Protein 1R6L (pdb70)

Sequence (230 aa):
NRPSGRAADQLRPIRITRHYTKHAEGSVLVEFGDTKVICTVSAESGVPRFLKQGWLTAEYGLPRSTGERNQREASRGKQGGRTLEIQRLIGRSLRAALDLSKLGENTLYIDCDVIQADGGTRTASITGATVALIDALAVLKKRGALKGNPLKQVAAVSVGIYQGVPVLDLDYLEDSAAETDLNVVTDAGGFIEVQGTAEGAPFRPAELNALELAQQGQELFELQRAALAE

Structure (mmCIF, N/CA/C/O backbone):
data_1R6L
#
_entry.id   1R6L
#
_cell.length_a   111.139
_cell.length_b   111.139
_cell.length_c   115.841
_cell.angle_alpha   90.00
_cell.angle_beta   90.00
_cell.angle_gamma   120.00
#
_symmetry.space_group_name_H-M   'H 3 2'
#
loop_
_entity.id
_entity.type
_entity.pdbx_description
1 polymer 'Ribonuclease PH'
2 non-polymer 'SULFATE ION'
3 non-polymer '2-[N-CYCLOHEXYLAMINO]ETHANE SULFONIC ACID'
4 water water
#
loop_
_atom_site.group_PDB
_atom_site.id
_atom_site.type_symbol
_atom_site.label_atom_id
_atom_site.label_alt_id
_atom_site.label_comp_id
_atom_site.label_asym_id
_atom_site.label_entity_id
_atom_site.label_seq_id
_atom_site.pdbx_PDB_ins_code
_atom_site.Cartn_x
_atom_site.Cartn_y
_atom_site.Cartn_z
_atom_site.occupancy
_atom_site.B_iso_or_equiv
_atom_site.auth_seq_id
_atom_site.auth_comp_id
_atom_site.auth_asym_id
_atom_site.auth_atom_id
_atom_site.pdbx_PDB_model_num
ATOM 9 N N . ASN A 1 2 ? 89.595 6.481 -38.599 1.00 39.42 2 ASN A N 1
ATOM 10 C CA . ASN A 1 2 ? 90.415 7.623 -38.229 1.00 38.12 2 ASN A CA 1
ATOM 11 C C . ASN A 1 2 ? 89.560 8.726 -37.609 1.00 35.02 2 ASN A C 1
ATOM 12 O O . ASN A 1 2 ? 88.762 9.370 -38.285 1.00 34.00 2 ASN A O 1
ATOM 17 N N . ARG A 1 3 ? 89.724 8.929 -36.308 1.00 32.45 3 ARG A N 1
ATOM 18 C CA . ARG A 1 3 ? 88.968 9.956 -35.602 1.00 29.54 3 ARG A CA 1
ATOM 19 C C . ARG A 1 3 ? 89.363 11.328 -36.141 1.00 29.62 3 ARG A C 1
ATOM 20 O O . ARG A 1 3 ? 90.525 11.559 -36.463 1.00 29.37 3 ARG A O 1
ATOM 28 N N . PRO A 1 4 ? 88.397 12.256 -36.246 1.00 29.72 4 PRO A N 1
ATOM 29 C CA . PRO A 1 4 ? 88.654 13.608 -36.752 1.00 30.41 4 PRO A CA 1
ATOM 30 C C . PRO A 1 4 ? 89.884 14.263 -36.123 1.00 30.69 4 PRO A C 1
ATOM 31 O O . PRO A 1 4 ? 90.689 14.888 -36.813 1.00 31.80 4 PRO A O 1
ATOM 35 N N . SER A 1 5 ? 90.030 14.103 -34.813 1.00 28.87 5 SER A N 1
ATOM 36 C CA . SER A 1 5 ? 91.143 14.697 -34.085 1.00 29.00 5 SER A CA 1
ATOM 37 C C . SER A 1 5 ? 92.454 13.926 -34.202 1.00 29.45 5 SER A C 1
ATOM 38 O O . SER A 1 5 ? 93.467 14.354 -33.651 1.00 28.20 5 SER A O 1
ATOM 41 N N . GLY A 1 6 ? 92.432 12.790 -34.900 1.00 29.50 6 GLY A N 1
ATOM 42 C CA . GLY A 1 6 ? 93.640 11.990 -35.057 1.00 28.92 6 GLY A CA 1
ATOM 43 C C . GLY A 1 6 ? 93.951 11.173 -33.818 1.00 29.23 6 GLY A C 1
ATOM 44 O O . GLY A 1 6 ? 94.962 10.471 -33.734 1.00 28.43 6 GLY A O 1
ATOM 45 N N . ARG A 1 7 ? 93.055 11.270 -32.846 1.00 28.03 7 ARG A N 1
ATOM 46 C CA . ARG A 1 7 ? 93.174 10.575 -31.576 1.00 27.80 7 ARG A CA 1
ATOM 47 C C . ARG A 1 7 ? 92.907 9.074 -31.770 1.00 26.81 7 ARG A C 1
ATOM 48 O O . ARG A 1 7 ? 92.179 8.682 -32.683 1.00 26.55 7 ARG A O 1
ATOM 56 N N . ALA A 1 8 ? 93.514 8.241 -30.931 1.00 25.43 8 ALA A N 1
ATOM 57 C CA . ALA A 1 8 ? 93.300 6.796 -30.995 1.00 26.19 8 ALA A CA 1
ATOM 58 C C . ALA A 1 8 ? 91.924 6.527 -30.384 1.00 25.32 8 ALA A C 1
ATOM 59 O O . ALA A 1 8 ? 91.382 7.386 -29.701 1.00 22.26 8 ALA A O 1
ATOM 61 N N . ALA A 1 9 ? 91.368 5.338 -30.614 1.00 24.34 9 ALA A N 1
ATOM 62 C CA . ALA A 1 9 ? 90.048 4.997 -30.079 1.00 24.50 9 ALA A CA 1
ATOM 63 C C . ALA A 1 9 ? 89.989 4.983 -28.551 1.00 24.71 9 ALA A C 1
ATOM 64 O O . ALA A 1 9 ? 88.936 5.251 -27.965 1.00 24.41 9 ALA A O 1
ATOM 66 N N . ASP A 1 10 ? 91.109 4.672 -27.902 1.00 23.84 10 ASP A N 1
ATOM 67 C CA . ASP A 1 10 ? 91.143 4.623 -26.442 1.00 24.53 10 ASP A CA 1
ATOM 68 C C . ASP A 1 10 ? 91.883 5.811 -25.832 1.00 24.21 10 ASP A C 1
ATOM 69 O O . ASP A 1 10 ? 92.353 5.740 -24.700 1.00 24.43 10 ASP A O 1
ATOM 74 N N . GLN A 1 11 ? 91.978 6.905 -26.574 1.00 24.28 11 GLN A N 1
ATOM 75 C CA . GLN A 1 11 ? 92.690 8.075 -26.080 1.00 25.28 11 GLN A CA 1
ATOM 76 C C . GLN A 1 11 ? 91.790 9.253 -25.718 1.00 24.46 11 GLN A C 1
ATOM 77 O O . GLN A 1 11 ? 90.989 9.709 -26.534 1.00 25.92 11 GLN A O 1
ATOM 83 N N . LEU A 1 12 ? 91.933 9.733 -24.486 1.00 24.49 12 LEU A N 1
ATOM 84 C CA . LEU A 1 12 ? 91.169 10.877 -24.001 1.00 22.77 12 LEU A CA 1
ATOM 85 C C . LEU A 1 12 ? 91.742 12.118 -24.655 1.00 23.66 12 LEU A C 1
ATOM 86 O O . LEU A 1 12 ? 92.850 12.092 -25.183 1.00 22.38 12 LEU A O 1
ATOM 91 N N . ARG A 1 13 ? 90.983 13.207 -24.624 1.00 22.66 13 ARG A N 1
ATOM 92 C CA . ARG A 1 13 ? 91.464 14.468 -25.169 1.00 21.58 13 ARG A CA 1
ATOM 93 C C . ARG A 1 13 ? 92.382 15.048 -24.102 1.00 20.58 13 ARG A C 1
ATOM 94 O O . ARG A 1 13 ? 92.431 14.538 -22.985 1.00 20.71 13 ARG A O 1
ATOM 102 N N . PRO A 1 14 ? 93.152 16.094 -24.440 1.00 21.65 14 PRO A N 1
ATOM 103 C CA . PRO A 1 14 ? 94.025 16.669 -23.411 1.00 21.79 14 PRO A CA 1
ATOM 104 C C . PRO A 1 14 ? 93.070 17.250 -22.372 1.00 23.16 14 PRO A C 1
ATOM 105 O O . PRO A 1 14 ? 92.093 17.916 -22.731 1.00 20.56 14 PRO A O 1
ATOM 109 N N . ILE A 1 15 ? 93.337 16.994 -21.098 1.00 21.97 15 ILE A N 1
ATOM 110 C CA . ILE A 1 15 ? 92.458 17.483 -20.048 1.00 23.39 15 ILE A CA 1
ATOM 111 C C . ILE A 1 15 ? 93.190 18.326 -19.024 1.00 22.89 15 ILE A C 1
ATOM 112 O O . ILE A 1 15 ? 94.357 18.081 -18.719 1.00 23.19 15 ILE A O 1
ATOM 117 N N . ARG A 1 16 ? 92.495 19.329 -18.503 1.00 22.74 16 ARG A N 1
ATOM 118 C CA . ARG A 1 16 ? 93.071 20.207 -17.497 1.00 23.19 16 ARG A CA 1
ATOM 119 C C . ARG A 1 16 ? 91.980 20.759 -16.591 1.00 23.08 16 ARG A C 1
ATOM 120 O O . ARG A 1 16 ? 90.890 21.119 -17.048 1.00 22.47 16 ARG A O 1
ATOM 128 N N . ILE A 1 17 ? 92.286 20.816 -15.303 1.00 21.51 17 ILE A N 1
ATOM 129 C CA . ILE A 1 17 ? 91.360 21.321 -14.306 1.00 21.53 17 ILE A CA 1
ATOM 130 C C . ILE A 1 17 ? 92.070 22.434 -13.551 1.00 21.34 17 ILE A C 1
ATOM 131 O O . ILE A 1 17 ? 93.150 22.222 -12.996 1.00 20.09 17 ILE A O 1
ATOM 136 N N . THR A 1 18 ? 91.472 23.622 -13.547 1.00 19.57 18 THR A N 1
ATOM 137 C CA . THR A 1 18 ? 92.058 24.765 -12.860 1.00 20.16 18 THR A CA 1
ATOM 138 C C . THR A 1 18 ? 91.142 25.201 -11.732 1.00 19.68 18 THR A C 1
ATOM 139 O O . THR A 1 18 ? 89.998 25.579 -11.968 1.00 16.71 18 THR A O 1
ATOM 143 N N . ARG A 1 19 ? 91.650 25.151 -10.506 1.00 18.48 19 ARG A N 1
ATOM 144 C CA . ARG A 1 19 ? 90.865 25.532 -9.340 1.00 19.39 19 ARG A CA 1
ATOM 145 C C . ARG A 1 19 ? 90.910 27.029 -9.066 1.00 19.37 19 ARG A C 1
ATOM 146 O O . ARG A 1 19 ? 91.725 27.754 -9.642 1.00 20.51 19 ARG A O 1
ATOM 154 N N . HIS A 1 20 ? 90.024 27.488 -8.187 1.00 20.34 20 HIS A N 1
ATOM 155 C CA . HIS A 1 20 ? 89.951 28.907 -7.838 1.00 21.27 20 HIS A CA 1
ATOM 156 C C . HIS A 1 20 ? 89.934 29.749 -9.110 1.00 19.85 20 HIS A C 1
ATOM 157 O O . HIS A 1 20 ? 90.598 30.784 -9.187 1.00 19.87 20 HIS A O 1
ATOM 164 N N . TYR A 1 21 ? 89.161 29.310 -10.100 1.00 18.27 21 TYR A N 1
ATOM 165 C CA . TYR A 1 21 ? 89.091 30.006 -11.381 1.00 18.23 21 TYR A CA 1
ATOM 166 C C . TYR A 1 21 ? 88.464 31.403 -11.325 1.00 18.48 21 TYR A C 1
ATOM 167 O O . TYR A 1 21 ? 89.028 32.348 -11.873 1.00 17.04 21 TYR A O 1
ATOM 176 N N . THR A 1 22 ? 87.286 31.521 -10.716 1.00 19.44 22 THR A N 1
ATOM 177 C CA . THR A 1 22 ? 86.637 32.824 -10.544 1.00 19.31 22 THR A CA 1
ATOM 178 C C . THR A 1 22 ? 86.558 33.046 -9.035 1.00 21.25 22 THR A C 1
ATOM 179 O O . THR A 1 22 ? 86.308 32.113 -8.274 1.00 20.37 22 THR A O 1
ATOM 183 N N . LYS A 1 23 ? 86.762 34.293 -8.622 1.00 22.66 23 LYS A N 1
ATOM 184 C CA . LYS A 1 23 ? 86.856 34.689 -7.213 1.00 23.21 23 LYS A CA 1
ATOM 185 C C . LYS A 1 23 ? 85.710 34.694 -6.194 1.00 23.04 23 LYS A C 1
ATOM 186 O O . LYS A 1 23 ? 85.982 34.798 -4.998 1.00 23.64 23 LYS A O 1
ATOM 192 N N . HIS A 1 24 ? 84.456 34.595 -6.616 1.00 22.36 24 HIS A N 1
ATOM 193 C CA . HIS A 1 24 ? 83.359 34.659 -5.648 1.00 23.09 24 HIS A CA 1
ATOM 194 C C . HIS A 1 24 ? 82.857 33.344 -5.050 1.00 23.13 24 HIS A C 1
ATOM 195 O O . HIS A 1 24 ? 82.493 33.291 -3.872 1.00 23.77 24 HIS A O 1
ATOM 202 N N . ALA A 1 25 ? 82.842 32.288 -5.853 1.00 21.48 25 ALA A N 1
ATOM 203 C CA . ALA A 1 25 ? 82.352 30.988 -5.406 1.00 21.52 25 ALA A CA 1
ATOM 204 C C . ALA A 1 25 ? 83.184 30.310 -4.315 1.00 20.32 25 ALA A C 1
ATOM 205 O O . ALA A 1 25 ? 84.386 30.538 -4.193 1.00 21.09 25 ALA A O 1
ATOM 207 N N . GLU A 1 26 ? 82.533 29.473 -3.513 1.00 21.27 26 GLU A N 1
ATOM 208 C CA . GLU A 1 26 ? 83.242 28.749 -2.466 1.00 21.88 26 GLU A CA 1
ATOM 209 C C . GLU A 1 26 ? 84.122 27.702 -3.156 1.00 20.63 26 GLU A C 1
ATOM 210 O O . GLU A 1 26 ? 85.090 27.199 -2.589 1.00 21.14 26 GLU A O 1
ATOM 216 N N . GLY A 1 27 ? 83.764 27.395 -4.399 1.00 19.48 27 GLY A N 1
ATOM 217 C CA . GLY A 1 27 ? 84.514 26.459 -5.216 1.00 17.07 27 GLY A CA 1
ATOM 218 C C . GLY A 1 27 ? 84.302 26.880 -6.664 1.00 16.83 27 GLY A C 1
ATOM 219 O O . GLY A 1 27 ? 83.168 27.137 -7.067 1.00 18.29 27 GLY A O 1
ATOM 220 N N . SER A 1 28 ? 85.379 26.969 -7.438 1.00 17.68 28 SER A N 1
ATOM 221 C CA . SER A 1 28 ? 85.289 27.380 -8.839 1.00 19.23 28 SER A CA 1
ATOM 222 C C . SER A 1 28 ? 86.396 26.752 -9.669 1.00 17.37 28 SER A C 1
ATOM 223 O O . SER A 1 28 ? 87.582 26.945 -9.402 1.00 17.82 28 SER A O 1
ATOM 226 N N . VAL A 1 29 ? 85.998 26.022 -10.702 1.00 17.37 29 VAL A N 1
ATOM 227 C CA . VAL A 1 29 ? 86.954 25.348 -11.566 1.00 17.35 29 VAL A CA 1
ATOM 228 C C . VAL A 1 29 ? 86.673 25.532 -13.055 1.00 15.87 29 VAL A C 1
ATOM 229 O O . VAL A 1 29 ? 85.518 25.565 -13.481 1.00 16.35 29 VAL A O 1
ATOM 233 N N . LEU A 1 30 ? 87.741 25.659 -13.832 1.00 15.63 30 LEU A N 1
ATOM 234 C CA . LEU A 1 30 ? 87.623 25.707 -15.282 1.00 16.80 30 LEU A CA 1
ATOM 235 C C . LEU A 1 30 ? 88.092 24.304 -15.665 1.00 15.38 30 LEU A C 1
ATOM 236 O O . LEU A 1 30 ? 89.245 23.933 -15.397 1.00 16.25 30 LEU A O 1
ATOM 241 N N . VAL A 1 31 ? 87.200 23.515 -16.249 1.00 15.24 31 VAL A N 1
ATOM 242 C CA . VAL A 1 31 ? 87.568 22.175 -16.670 1.00 15.66 31 VAL A CA 1
ATOM 243 C C . VAL A 1 31 ? 87.624 22.171 -18.193 1.00 15.92 31 VAL A C 1
ATOM 244 O O . VAL A 1 31 ? 86.754 22.731 -18.867 1.00 15.61 31 VAL A O 1
ATOM 248 N N . GLU A 1 32 ? 88.662 21.543 -18.731 1.00 15.59 32 GLU A N 1
ATOM 249 C CA . GLU A 1 32 ? 88.856 21.500 -20.167 1.00 17.12 32 GLU A CA 1
ATOM 250 C C . GLU A 1 32 ? 89.025 20.082 -20.707 1.00 16.81 32 GLU A C 1
ATOM 251 O O . GLU A 1 32 ? 89.945 19.367 -20.317 1.00 19.31 32 GLU A O 1
ATOM 257 N N . PHE A 1 33 ? 88.120 19.681 -21.588 1.00 17.12 33 PHE A N 1
ATOM 258 C CA . PHE A 1 33 ? 88.201 18.381 -22.243 1.00 17.65 33 PHE A CA 1
ATOM 259 C C . PHE A 1 33 ? 88.465 18.792 -23.686 1.00 16.91 33 PHE A C 1
ATOM 260 O O . PHE A 1 33 ? 87.531 18.975 -24.473 1.00 17.26 33 PHE A O 1
ATOM 268 N N . GLY A 1 34 ? 89.736 18.955 -24.024 1.00 18.34 34 GLY A N 1
ATOM 269 C CA . GLY A 1 34 ? 90.083 19.382 -25.366 1.00 17.41 34 GLY A CA 1
ATOM 270 C C . GLY A 1 34 ? 89.504 20.767 -25.567 1.00 17.52 34 GLY A C 1
ATOM 271 O O . GLY A 1 34 ? 89.707 21.651 -24.732 1.00 18.59 34 GLY A O 1
ATOM 272 N N . ASP A 1 35 ? 88.765 20.959 -26.657 1.00 16.78 35 ASP A N 1
ATOM 273 C CA . ASP A 1 35 ? 88.159 22.253 -26.943 1.00 18.12 35 ASP A CA 1
ATOM 274 C C . ASP A 1 35 ? 86.883 22.513 -26.135 1.00 17.90 35 ASP A C 1
ATOM 275 O O . ASP A 1 35 ? 86.270 23.575 -26.245 1.00 18.36 35 ASP A O 1
ATOM 280 N N . THR A 1 36 ? 86.468 21.543 -25.331 1.00 14.69 36 THR A N 1
ATOM 281 C CA . THR A 1 36 ? 85.293 21.770 -24.500 1.00 15.83 36 THR A CA 1
ATOM 282 C C . THR A 1 36 ? 85.788 22.421 -23.211 1.00 16.21 36 THR A C 1
ATOM 283 O O . THR A 1 36 ? 86.607 21.854 -22.491 1.00 16.18 36 THR A O 1
ATOM 287 N N . LYS A 1 37 ? 85.297 23.628 -22.945 1.00 17.07 37 LYS A N 1
ATOM 288 C CA . LYS A 1 37 ? 85.694 24.390 -21.770 1.00 16.41 37 LYS A CA 1
ATOM 289 C C . LYS A 1 37 ? 84.460 24.786 -20.960 1.00 16.49 37 LYS A C 1
ATOM 290 O O . LYS A 1 37 ? 83.589 25.497 -21.456 1.00 15.35 37 LYS A O 1
ATOM 296 N N . VAL A 1 38 ? 84.394 24.327 -19.713 1.00 14.98 38 VAL A N 1
ATOM 297 C CA . VAL A 1 38 ? 83.254 24.615 -18.852 1.00 13.90 38 VAL A CA 1
ATOM 298 C C . VAL A 1 38 ? 83.681 25.199 -17.505 1.00 14.84 38 VAL A C 1
ATOM 299 O O . VAL A 1 38 ? 84.663 24.756 -16.917 1.00 16.81 38 VAL A O 1
ATOM 303 N N . ILE A 1 39 ? 82.946 26.197 -17.026 1.00 14.58 39 ILE A N 1
ATOM 304 C CA . ILE A 1 39 ? 83.239 26.779 -15.721 1.00 15.70 39 ILE A CA 1
ATOM 305 C C . ILE A 1 39 ? 82.228 26.181 -14.761 1.00 14.59 39 ILE A C 1
ATOM 306 O O . ILE A 1 39 ? 81.020 26.293 -14.973 1.00 16.75 39 ILE A O 1
ATOM 311 N N . CYS A 1 40 ? 82.726 25.536 -13.713 1.00 17.05 40 CYS A N 1
ATOM 312 C CA . CYS A 1 40 ? 81.868 24.897 -12.723 1.00 15.34 40 CYS A CA 1
ATOM 313 C C . CYS A 1 40 ? 82.075 25.549 -11.361 1.00 15.15 40 CYS A C 1
ATOM 314 O O . CYS A 1 40 ? 83.173 25.512 -10.818 1.00 14.77 40 CYS A O 1
ATOM 317 N N . THR A 1 41 ? 81.024 26.153 -10.818 1.00 14.89 41 THR A N 1
ATOM 318 C CA . THR A 1 41 ? 81.144 26.798 -9.518 1.00 17.38 41 THR A CA 1
ATOM 319 C C . THR A 1 41 ? 80.209 26.159 -8.519 1.00 17.40 41 THR A C 1
ATOM 320 O O . THR A 1 41 ? 79.189 25.579 -8.884 1.00 18.57 41 THR A O 1
ATOM 324 N N . VAL A 1 42 ? 80.568 26.276 -7.248 1.00 19.52 42 VAL A N 1
ATOM 325 C CA . VAL A 1 42 ? 79.760 25.732 -6.171 1.00 19.32 42 VAL A CA 1
ATOM 326 C C . VAL A 1 42 ? 79.433 26.884 -5.234 1.00 19.87 42 VAL A C 1
ATOM 327 O O . VAL A 1 42 ? 80.330 27.583 -4.776 1.00 19.96 42 VAL A O 1
ATOM 331 N N . SER A 1 43 ? 78.148 27.081 -4.958 1.00 20.66 43 SER A N 1
ATOM 332 C CA . SER A 1 43 ? 77.721 28.161 -4.075 1.00 23.26 43 SER A CA 1
ATOM 333 C C . SER A 1 43 ? 77.031 27.622 -2.826 1.00 24.87 43 SER A C 1
ATOM 334 O O . SER A 1 43 ? 75.956 27.034 -2.911 1.00 23.94 43 SER A O 1
ATOM 337 N N . ALA A 1 44 ? 77.663 27.829 -1.673 1.00 27.96 44 ALA A N 1
ATOM 338 C CA . ALA A 1 44 ? 77.127 27.367 -0.393 1.00 30.96 44 ALA A CA 1
ATOM 339 C C . ALA A 1 44 ? 76.095 28.341 0.163 1.00 34.11 44 ALA A C 1
ATOM 340 O O . ALA A 1 44 ? 76.334 29.551 0.226 1.00 35.08 44 ALA A O 1
ATOM 342 N N . GLU A 1 45 ? 74.952 27.801 0.571 1.00 35.69 45 GLU A N 1
ATOM 343 C CA . GLU A 1 45 ? 73.859 28.598 1.118 1.00 38.17 45 GLU A CA 1
ATOM 344 C C . GLU A 1 45 ? 73.434 27.983 2.453 1.00 39.01 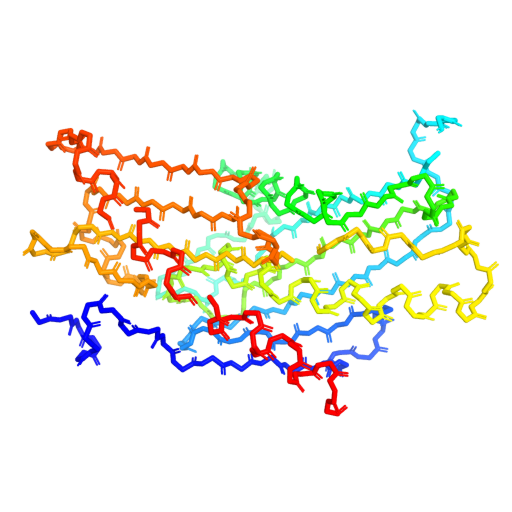45 GLU A C 1
ATOM 345 O O . GLU A 1 45 ? 73.422 26.760 2.606 1.00 36.89 45 GLU A O 1
ATOM 351 N N . SER A 1 46 ? 73.088 28.824 3.421 1.00 39.90 46 SER A N 1
ATOM 352 C CA . SER A 1 46 ? 72.664 28.322 4.720 1.00 40.56 46 SER A CA 1
ATOM 353 C C . SER A 1 46 ? 71.216 27.859 4.639 1.00 40.44 46 SER A C 1
ATOM 354 O O . SER A 1 46 ? 70.401 28.463 3.943 1.00 39.28 46 SER A O 1
ATOM 357 N N . GLY A 1 47 ? 70.902 26.777 5.345 1.00 41.75 47 GLY A N 1
ATOM 358 C CA . GLY A 1 47 ? 69.548 26.254 5.331 1.00 43.72 47 GLY A CA 1
ATOM 359 C C . GLY A 1 47 ? 69.344 25.191 4.268 1.00 45.52 47 GLY A C 1
ATOM 360 O O . GLY A 1 47 ? 70.276 24.845 3.539 1.00 46.01 47 GLY A O 1
ATOM 361 N N . VAL A 1 48 ? 68.121 24.677 4.176 1.00 45.71 48 VAL A N 1
ATOM 362 C CA . VAL A 1 48 ? 67.786 23.642 3.201 1.00 47.01 48 VAL A CA 1
ATOM 363 C C . VAL A 1 48 ? 66.354 23.827 2.695 1.00 48.59 48 VAL A C 1
ATOM 364 O O . VAL A 1 48 ? 65.559 24.533 3.313 1.00 47.88 48 VAL A O 1
ATOM 368 N N . PRO A 1 49 ? 66.010 23.195 1.559 1.00 50.55 49 PRO A N 1
ATOM 369 C CA . PRO A 1 49 ? 64.668 23.289 0.967 1.00 52.95 49 PRO A CA 1
ATOM 370 C C . PRO A 1 49 ? 63.548 22.862 1.923 1.00 55.22 49 PRO A C 1
ATOM 371 O O . PRO A 1 49 ? 63.039 23.672 2.700 1.00 55.67 49 PRO A O 1
ATOM 375 N N . ARG A 1 50 ? 63.165 21.589 1.853 1.00 57.14 50 ARG A N 1
ATOM 376 C CA . ARG A 1 50 ? 62.115 21.052 2.714 1.00 59.43 50 ARG A CA 1
ATOM 377 C C . ARG A 1 50 ? 62.565 19.718 3.313 1.00 60.32 50 ARG A C 1
ATOM 378 O O . ARG A 1 50 ? 62.030 18.655 2.991 1.00 59.86 50 ARG A O 1
ATOM 386 N N . PHE A 1 51 ? 63.563 19.787 4.187 1.00 61.89 51 PHE A N 1
ATOM 387 C CA . PHE A 1 51 ? 64.092 18.600 4.838 1.00 63.11 51 PHE A CA 1
ATOM 388 C C . PHE A 1 51 ? 64.275 18.828 6.332 1.00 63.85 51 PHE A C 1
ATOM 389 O O . PHE A 1 51 ? 64.198 19.954 6.823 1.00 64.72 51 PHE A O 1
ATOM 397 N N . LEU A 1 52 ? 64.516 17.732 7.038 1.00 63.96 52 LEU A N 1
ATOM 398 C CA . LEU A 1 52 ? 64.760 17.723 8.475 1.00 63.20 52 LEU A CA 1
ATOM 399 C C . LEU A 1 52 ? 65.619 16.483 8.635 1.00 63.34 52 LEU A C 1
ATOM 400 O O . LEU A 1 52 ? 66.382 16.336 9.589 1.00 64.04 52 LEU A O 1
ATOM 405 N N . LYS A 1 53 ? 65.477 15.603 7.648 1.00 62.53 53 LYS A N 1
ATOM 406 C CA . LYS A 1 53 ? 66.195 14.343 7.563 1.00 62.05 53 LYS A CA 1
ATOM 407 C C . LYS A 1 53 ? 67.651 14.494 7.988 1.00 62.23 53 LYS A C 1
ATOM 408 O O . LYS A 1 53 ? 68.424 13.539 7.927 1.00 62.25 53 LYS A O 1
ATOM 414 N N . GLN A 1 57 ? 69.580 16.522 6.954 1.00 38.18 57 GLN A N 1
ATOM 415 C CA . GLN A 1 57 ? 70.614 16.372 5.934 1.00 37.58 57 GLN A CA 1
ATOM 416 C C . GLN A 1 57 ? 70.682 17.616 5.053 1.00 35.86 57 GLN A C 1
ATOM 417 O O . GLN A 1 57 ? 69.703 18.354 4.930 1.00 35.54 57 GLN A O 1
ATOM 423 N N . GLY A 1 58 ? 71.837 17.826 4.429 1.00 34.60 58 GLY A N 1
ATOM 424 C CA . GLY A 1 58 ? 72.009 18.968 3.550 1.00 31.86 58 GLY A CA 1
ATOM 425 C C . GLY A 1 58 ? 71.470 18.665 2.166 1.00 31.88 58 GLY A C 1
ATOM 426 O O . GLY A 1 58 ? 70.826 17.632 1.953 1.00 30.58 58 GLY A O 1
ATOM 427 N N . TRP A 1 59 ? 71.727 19.559 1.216 1.00 28.57 59 TRP A N 1
ATOM 428 C CA . TRP A 1 59 ? 71.246 19.349 -0.134 1.00 28.50 59 TRP A CA 1
ATOM 429 C C . TRP A 1 59 ? 72.199 19.916 -1.177 1.00 27.88 59 TRP A C 1
ATOM 430 O O . TRP A 1 59 ? 73.027 20.778 -0.888 1.00 26.05 59 TRP A O 1
ATOM 441 N N . LEU A 1 60 ? 72.077 19.398 -2.391 1.00 27.28 60 LEU A N 1
ATOM 442 C CA . LEU A 1 60 ? 72.893 19.841 -3.506 1.00 25.62 60 LEU A CA 1
ATOM 443 C C . LEU A 1 60 ? 72.025 19.777 -4.737 1.00 26.32 60 LEU A C 1
ATOM 444 O O . LEU A 1 60 ? 71.359 18.771 -4.983 1.00 26.51 60 LEU A O 1
ATOM 449 N N . THR A 1 61 ? 72.027 20.860 -5.505 1.00 24.39 61 THR A N 1
ATOM 450 C CA . THR A 1 61 ? 71.244 20.942 -6.726 1.00 25.34 61 THR A CA 1
ATOM 451 C C . THR A 1 61 ? 72.132 21.573 -7.799 1.00 24.49 61 THR A C 1
ATOM 452 O O . THR A 1 61 ? 73.048 22.336 -7.481 1.00 23.37 61 THR A O 1
ATOM 456 N N . ALA A 1 62 ? 71.871 21.261 -9.063 1.00 23.21 62 ALA A N 1
ATOM 457 C CA . ALA A 1 62 ? 72.704 21.803 -10.128 1.00 22.54 62 ALA A CA 1
ATOM 458 C C . ALA A 1 62 ? 71.970 22.417 -11.309 1.00 21.79 62 ALA A C 1
ATOM 459 O O . ALA A 1 62 ? 70.837 22.056 -11.623 1.00 21.50 62 ALA A O 1
ATOM 461 N N . GLU A 1 63 ? 72.643 23.359 -11.960 1.00 19.08 63 GLU A N 1
ATOM 462 C CA . GLU A 1 63 ? 72.106 24.016 -13.139 1.00 19.75 63 GLU A CA 1
ATOM 463 C C . GLU A 1 63 ? 73.178 24.032 -14.222 1.00 18.34 63 GLU A C 1
ATOM 464 O O . GLU A 1 63 ? 74.378 24.099 -13.931 1.00 18.00 63 GLU A O 1
ATOM 470 N N . TYR A 1 64 ? 72.728 23.963 -15.467 1.00 16.37 64 TYR A N 1
ATOM 471 C CA . TYR A 1 64 ? 73.612 23.947 -16.627 1.00 18.80 64 TYR A CA 1
ATOM 472 C C . TYR A 1 64 ? 73.231 25.084 -17.568 1.00 17.88 64 TYR A C 1
ATOM 473 O O . TYR A 1 64 ? 72.054 25.410 -17.710 1.00 19.65 64 TYR A O 1
ATOM 482 N N . GLY A 1 65 ? 74.235 25.679 -18.200 1.00 18.04 65 GLY A N 1
ATOM 483 C CA . GLY A 1 65 ? 73.996 26.756 -19.140 1.00 17.99 65 GLY A CA 1
ATOM 484 C C . GLY A 1 65 ? 75.078 26.768 -20.205 1.00 17.50 65 GLY A C 1
ATOM 485 O O . GLY A 1 65 ? 76.155 26.214 -19.998 1.00 17.51 65 GLY A O 1
ATOM 494 N N . LEU A 1 67 ? 76.936 29.455 -23.282 1.00 17.71 67 LEU A N 1
ATOM 495 C CA . LEU A 1 67 ? 76.973 30.806 -23.834 1.00 18.81 67 LEU A CA 1
ATOM 496 C C . LEU A 1 67 ? 76.403 30.642 -25.240 1.00 19.21 67 LEU A C 1
ATOM 497 O O . LEU A 1 67 ? 76.610 29.610 -25.873 1.00 18.91 67 LEU A O 1
ATOM 502 N N . PRO A 1 68 ? 75.668 31.649 -25.745 1.00 20.11 68 PRO A N 1
ATOM 503 C CA . PRO A 1 68 ? 75.076 31.574 -27.086 1.00 19.93 68 PRO A CA 1
ATOM 504 C C . PRO A 1 68 ? 76.025 31.146 -28.198 1.00 18.41 68 PRO A C 1
ATOM 505 O O . PRO A 1 68 ? 75.616 30.434 -29.121 1.00 17.99 68 PRO A O 1
ATOM 509 N N . ARG A 1 69 ? 77.281 31.577 -28.136 1.00 16.93 69 ARG A N 1
ATOM 510 C CA . ARG A 1 69 ? 78.216 31.156 -29.174 1.00 17.90 69 ARG A CA 1
ATOM 511 C C . ARG A 1 69 ? 79.346 30.296 -28.637 1.00 17.29 69 ARG A C 1
ATOM 512 O O . ARG A 1 69 ? 80.492 30.406 -29.065 1.00 17.26 69 ARG A O 1
ATOM 520 N N . SER A 1 70 ? 79.014 29.450 -27.670 1.00 18.52 70 SER A N 1
ATOM 521 C CA . SER A 1 70 ? 79.987 28.511 -27.143 1.00 18.71 70 SER A CA 1
ATOM 522 C C . SER A 1 70 ? 79.942 27.374 -28.170 1.00 19.43 70 SER A C 1
ATOM 523 O O . SER A 1 70 ? 80.787 26.482 -28.172 1.00 18.99 70 SER A O 1
ATOM 526 N N . THR A 1 71 ? 78.940 27.430 -29.047 1.00 21.10 71 THR A N 1
ATOM 527 C CA . THR A 1 71 ? 78.731 26.410 -30.083 1.00 23.11 71 THR A CA 1
ATOM 528 C C . THR A 1 71 ? 79.035 26.880 -31.515 1.00 23.37 71 THR A C 1
ATOM 529 O O . THR A 1 71 ? 78.993 28.079 -31.813 1.00 20.91 71 THR A O 1
ATOM 533 N N . GLY A 1 72 ? 79.337 25.923 -32.396 1.00 23.29 72 GLY A N 1
ATOM 534 C CA . GLY A 1 72 ? 79.650 26.241 -33.780 1.00 24.93 72 GLY A CA 1
ATOM 535 C C . GLY A 1 72 ? 78.597 27.146 -34.388 1.00 25.60 72 GLY A C 1
ATOM 536 O O . GLY A 1 72 ? 78.910 28.117 -35.073 1.00 25.67 72 GLY A O 1
ATOM 537 N N . GLU A 1 73 ? 77.338 26.810 -34.147 1.00 26.88 73 GLU A N 1
ATOM 538 C CA . GLU A 1 73 ? 76.229 27.618 -34.631 1.00 27.74 73 GLU A CA 1
ATOM 539 C C . GLU A 1 73 ? 75.605 28.211 -33.387 1.00 25.26 73 GLU A C 1
ATOM 540 O O . GLU A 1 73 ? 75.407 27.505 -32.403 1.00 23.50 73 GLU A O 1
ATOM 546 N N . ARG A 1 74 ? 75.302 29.504 -33.426 1.00 24.13 74 ARG A N 1
ATOM 547 C CA . ARG A 1 74 ? 74.711 30.163 -32.273 1.00 25.19 74 ARG A CA 1
ATOM 548 C C . ARG A 1 74 ? 73.465 29.444 -31.786 1.00 26.80 74 ARG A C 1
ATOM 549 O O . ARG A 1 74 ? 72.611 29.055 -32.580 1.00 26.94 74 ARG A O 1
ATOM 557 N N . ASN A 1 75 ? 73.372 29.249 -30.477 1.00 26.93 75 ASN A N 1
ATOM 558 C CA . ASN A 1 75 ? 72.202 28.610 -29.901 1.00 28.25 75 ASN A CA 1
ATOM 559 C C . ASN A 1 75 ? 71.434 29.693 -29.154 1.00 28.90 75 ASN A C 1
ATOM 560 O O . ASN A 1 75 ? 72.032 30.585 -28.542 1.00 26.31 75 ASN A O 1
ATOM 565 N N . GLN A 1 76 ? 70.108 29.632 -29.229 1.00 28.17 76 GLN A N 1
ATOM 566 C CA . GLN A 1 76 ? 69.267 30.621 -28.576 1.00 29.96 76 GLN A CA 1
ATOM 567 C C . GLN A 1 76 ? 69.449 30.651 -27.068 1.00 29.22 76 GLN A C 1
ATOM 568 O O . GLN A 1 76 ? 69.498 29.611 -26.410 1.00 28.84 76 GLN A O 1
ATOM 574 N N . ARG A 1 77 ? 69.549 31.862 -26.531 1.00 26.94 77 ARG A N 1
ATOM 575 C CA . ARG A 1 77 ? 69.710 32.071 -25.101 1.00 25.63 77 ARG A CA 1
ATOM 576 C C . ARG A 1 77 ? 68.390 31.677 -24.439 1.00 26.39 77 ARG A C 1
ATOM 577 O O . ARG A 1 77 ? 67.336 32.231 -24.758 1.00 27.65 77 ARG A O 1
ATOM 585 N N . GLU A 1 78 ? 68.444 30.706 -23.532 1.00 26.35 78 GLU A N 1
ATOM 586 C CA . GLU A 1 78 ? 67.246 30.234 -22.843 1.00 27.99 78 GLU A CA 1
ATOM 587 C C . GLU A 1 78 ? 66.580 31.330 -22.021 1.00 29.84 78 GLU A C 1
ATOM 588 O O . GLU A 1 78 ? 65.373 31.290 -21.780 1.00 29.69 78 GLU A O 1
ATOM 594 N N . ALA A 1 79 ? 67.371 32.305 -21.585 1.00 30.60 79 ALA A N 1
ATOM 595 C CA . ALA A 1 79 ? 66.844 33.408 -20.791 1.00 32.44 79 ALA A CA 1
ATOM 596 C C . ALA A 1 79 ? 65.847 34.233 -21.603 1.00 33.61 79 ALA A C 1
ATOM 597 O O . ALA A 1 79 ? 64.783 34.592 -21.101 1.00 33.88 79 ALA A O 1
ATOM 599 N N . SER A 1 80 ? 66.190 34.527 -22.855 1.00 34.50 80 SER A N 1
ATOM 600 C CA . SER A 1 80 ? 65.311 35.316 -23.709 1.00 37.21 80 SER A CA 1
ATOM 601 C C . SER A 1 80 ? 64.194 34.475 -24.318 1.00 38.34 80 SER A C 1
ATOM 602 O O . SER A 1 80 ? 63.163 35.008 -24.728 1.00 37.63 80 SER A O 1
ATOM 605 N N . ARG A 1 81 ? 64.394 33.164 -24.386 1.00 39.49 81 ARG A N 1
ATOM 606 C CA . ARG A 1 81 ? 63.355 32.300 -24.923 1.00 41.20 81 ARG A CA 1
ATOM 607 C C . ARG A 1 81 ? 62.388 32.066 -23.764 1.00 40.92 81 ARG A C 1
ATOM 608 O O . ARG A 1 81 ? 61.245 31.661 -23.960 1.00 41.83 81 ARG A O 1
ATOM 616 N N . GLY A 1 82 ? 62.872 32.346 -22.556 1.00 41.36 82 GLY A N 1
ATOM 617 C CA . GLY A 1 82 ? 62.074 32.193 -21.352 1.00 42.91 82 GLY A CA 1
ATOM 618 C C . GLY A 1 82 ? 61.719 30.751 -21.071 1.00 44.56 82 GLY A C 1
ATOM 619 O O . GLY A 1 82 ? 60.563 30.438 -20.790 1.00 45.68 82 GLY A O 1
ATOM 620 N N . LYS A 1 83 ? 62.716 29.874 -21.127 1.00 44.60 83 LYS A N 1
ATOM 621 C CA . LYS A 1 83 ? 62.480 28.454 -20.909 1.00 44.47 83 LYS A CA 1
ATOM 622 C C . LYS A 1 83 ? 63.748 27.637 -21.146 1.00 42.84 83 LYS A C 1
ATOM 623 O O . LYS A 1 83 ? 64.516 27.919 -22.065 1.00 42.74 83 LYS A O 1
ATOM 629 N N . GLN A 1 84 ? 63.968 26.633 -20.302 1.00 41.74 84 GLN A N 1
ATOM 630 C CA . GLN A 1 84 ? 65.122 25.749 -20.436 1.00 38.61 84 GLN A CA 1
ATOM 631 C C . GLN A 1 84 ? 64.681 24.510 -21.211 1.00 37.23 84 GLN A C 1
ATOM 632 O O . GLN A 1 84 ? 63.702 23.860 -20.844 1.00 36.73 84 GLN A O 1
ATOM 638 N N . GLY A 1 85 ? 65.403 24.193 -22.282 1.00 34.27 85 GLY A N 1
ATOM 639 C CA . GLY A 1 85 ? 65.063 23.047 -23.107 1.00 32.10 85 GLY A CA 1
ATOM 640 C C . GLY A 1 85 ? 65.259 21.685 -22.464 1.00 30.59 85 GLY A C 1
ATOM 641 O O . GLY A 1 85 ? 65.827 21.572 -21.377 1.00 30.71 85 GLY A O 1
ATOM 642 N N . GLY A 1 86 ? 64.779 20.646 -23.146 1.00 29.64 86 GLY A N 1
ATOM 643 C CA . GLY A 1 86 ? 64.909 19.290 -22.638 1.00 28.08 86 GLY A CA 1
ATOM 644 C C . GLY A 1 86 ? 66.349 18.881 -22.368 1.00 26.80 86 GLY A C 1
ATOM 645 O O . GLY A 1 86 ? 66.646 18.271 -21.337 1.00 26.41 86 GLY A O 1
ATOM 646 N N . ARG A 1 87 ? 67.241 19.209 -23.296 1.00 25.77 87 ARG A N 1
ATOM 647 C CA . ARG A 1 87 ? 68.661 18.883 -23.155 1.00 26.66 87 ARG A CA 1
ATOM 648 C C . ARG A 1 87 ? 69.229 19.473 -21.860 1.00 24.97 87 ARG A C 1
ATOM 649 O O . ARG A 1 87 ? 69.896 18.783 -21.087 1.00 24.35 87 ARG A O 1
ATOM 657 N N . THR A 1 88 ? 68.957 20.752 -21.620 1.00 24.57 88 THR A N 1
ATOM 658 C CA . THR A 1 88 ? 69.450 21.411 -20.417 1.00 23.66 88 THR A CA 1
ATOM 659 C C . THR A 1 88 ? 68.946 20.734 -19.154 1.00 23.48 88 THR A C 1
ATOM 660 O O . THR A 1 88 ? 69.719 20.453 -18.238 1.00 21.38 88 THR A O 1
ATOM 664 N N . LEU A 1 89 ? 67.646 20.470 -19.099 1.00 23.53 89 LEU A N 1
ATOM 665 C CA . LEU A 1 89 ? 67.082 19.830 -17.921 1.00 24.90 89 LEU A CA 1
ATOM 666 C C . LEU A 1 89 ? 67.707 18.452 -17.705 1.00 24.66 89 LEU A C 1
ATOM 667 O O . LEU A 1 89 ? 68.009 18.077 -16.576 1.00 22.51 89 LEU A O 1
ATOM 672 N N . GLU A 1 90 ? 67.921 17.716 -18.794 1.00 25.24 90 GLU A N 1
ATOM 673 C CA . GLU A 1 90 ? 68.518 16.384 -18.709 1.00 25.49 90 GLU A CA 1
ATOM 674 C C . GLU A 1 90 ? 69.918 16.460 -18.108 1.00 24.76 90 GLU A C 1
ATOM 675 O O . GLU A 1 90 ? 70.240 15.746 -17.158 1.00 22.91 90 GLU A O 1
ATOM 681 N N . ILE A 1 91 ? 70.749 17.331 -18.670 1.00 22.16 91 ILE A N 1
ATOM 682 C CA . ILE A 1 91 ? 72.117 17.493 -18.188 1.00 21.68 91 ILE A CA 1
ATOM 683 C C . ILE A 1 91 ? 72.181 17.959 -16.728 1.00 21.90 91 ILE A C 1
ATOM 684 O O . ILE A 1 91 ? 72.998 17.455 -15.945 1.00 19.87 91 ILE A O 1
ATOM 689 N N . GLN A 1 92 ? 71.326 18.914 -16.366 1.00 21.23 92 GLN A N 1
ATOM 690 C CA . GLN A 1 92 ? 71.273 19.438 -15.002 1.00 22.54 92 GLN A CA 1
ATOM 691 C C . GLN A 1 92 ? 70.960 18.355 -13.979 1.00 21.83 92 GLN A C 1
ATOM 692 O O . GLN A 1 92 ? 71.630 18.242 -12.954 1.00 19.82 92 GLN A O 1
ATOM 698 N N . ARG A 1 93 ? 69.914 17.585 -14.254 1.00 22.94 93 ARG A N 1
ATOM 699 C CA . ARG A 1 93 ? 69.503 16.507 -13.364 1.00 24.58 93 ARG A CA 1
ATOM 700 C C . ARG A 1 93 ? 70.644 15.508 -13.201 1.00 23.01 93 ARG A C 1
ATOM 701 O O . ARG A 1 93 ? 70.971 15.111 -12.084 1.00 24.76 93 ARG A O 1
ATOM 709 N N . LEU A 1 94 ? 71.260 15.119 -14.315 1.00 23.07 94 LEU A N 1
ATOM 710 C CA . LEU A 1 94 ? 72.381 14.186 -14.278 1.00 19.73 94 LEU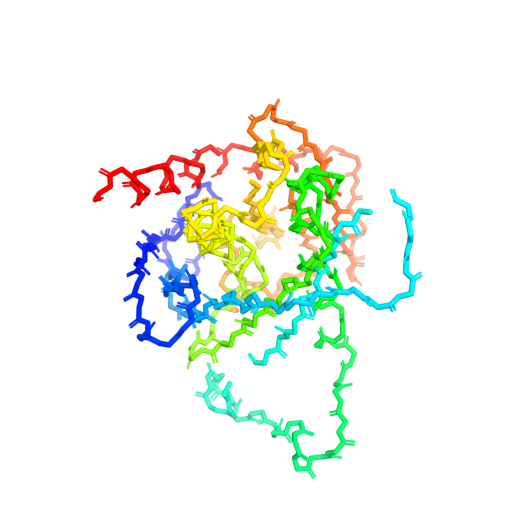 A CA 1
ATOM 711 C C . LEU A 1 94 ? 73.466 14.706 -13.338 1.00 19.89 94 LEU A C 1
ATOM 712 O O . LEU A 1 94 ? 73.907 13.998 -12.436 1.00 18.19 94 LEU A O 1
ATOM 717 N N . ILE A 1 95 ? 73.894 15.949 -13.552 1.00 18.71 95 ILE A N 1
ATOM 718 C CA . ILE A 1 95 ? 74.928 16.558 -12.714 1.00 20.40 95 ILE A CA 1
ATOM 719 C C . ILE A 1 95 ? 74.533 16.524 -11.238 1.00 20.74 95 ILE A C 1
ATOM 720 O O . ILE A 1 95 ? 75.325 16.131 -10.381 1.00 22.27 95 ILE A O 1
ATOM 725 N N . GLY A 1 96 ? 73.306 16.944 -10.948 1.00 21.50 96 GLY A N 1
ATOM 726 C CA . GLY A 1 96 ? 72.831 16.947 -9.576 1.00 20.96 96 GLY A CA 1
ATOM 727 C C . GLY A 1 96 ? 72.866 15.563 -8.952 1.00 19.97 96 GLY A C 1
ATOM 728 O O . GLY A 1 96 ? 73.350 15.394 -7.836 1.00 21.82 96 GLY A O 1
ATOM 729 N N . ARG A 1 97 ? 72.359 14.568 -9.670 1.00 22.41 97 ARG A N 1
ATOM 730 C CA . ARG A 1 97 ? 72.355 13.201 -9.149 1.00 25.26 97 ARG A CA 1
ATOM 731 C C . ARG A 1 97 ? 73.782 12.721 -8.918 1.00 24.30 97 ARG A C 1
ATOM 732 O O . ARG A 1 97 ? 74.107 12.181 -7.857 1.00 22.45 97 ARG A O 1
ATOM 740 N N . SER A 1 98 ? 74.635 12.942 -9.913 1.00 23.51 98 SER A N 1
ATOM 741 C CA . SER A 1 98 ? 76.029 12.524 -9.839 1.00 23.01 98 SER A CA 1
ATOM 742 C C . SER A 1 98 ? 76.801 13.084 -8.656 1.00 23.64 98 SER A C 1
ATOM 743 O O . SER A 1 98 ? 77.532 12.359 -7.983 1.00 23.16 98 SER A O 1
ATOM 746 N N . LEU A 1 99 ? 76.658 14.382 -8.418 1.00 22.69 99 LEU A N 1
ATOM 747 C CA . LEU A 1 99 ? 77.362 15.025 -7.326 1.00 23.18 99 LEU A CA 1
ATOM 748 C C . LEU A 1 99 ? 76.790 14.671 -5.960 1.00 23.08 99 LEU A C 1
ATOM 749 O O . LEU A 1 99 ? 77.530 14.573 -4.985 1.00 23.63 99 LEU A O 1
ATOM 754 N N . ARG A 1 100 ? 75.480 14.483 -5.880 1.00 23.31 100 ARG A N 1
ATOM 755 C CA . ARG A 1 100 ? 74.896 14.114 -4.599 1.00 26.15 100 ARG A CA 1
ATOM 756 C C . ARG A 1 100 ? 75.353 12.706 -4.240 1.00 25.35 100 ARG A C 1
ATOM 757 O O . ARG A 1 100 ? 75.535 12.387 -3.074 1.00 26.53 100 ARG A O 1
ATOM 765 N N . ALA A 1 101 ? 75.568 11.876 -5.255 1.00 27.33 101 ALA A N 1
ATOM 766 C CA . ALA A 1 101 ? 76.021 10.509 -5.027 1.00 26.71 101 ALA A CA 1
ATOM 767 C C . ALA A 1 101 ? 77.398 10.529 -4.378 1.00 27.40 101 ALA A C 1
ATOM 768 O O . ALA A 1 101 ? 77.779 9.597 -3.674 1.00 27.56 101 ALA A O 1
ATOM 770 N N . ALA A 1 102 ? 78.146 11.600 -4.613 1.00 25.49 102 ALA A N 1
ATOM 771 C CA . ALA A 1 102 ? 79.485 11.716 -4.054 1.00 26.11 102 ALA A CA 1
ATOM 772 C C . ALA A 1 102 ? 79.480 12.194 -2.607 1.00 25.17 102 ALA A C 1
ATOM 773 O O . ALA A 1 102 ? 80.519 12.188 -1.943 1.00 26.02 102 ALA A O 1
ATOM 775 N N . LEU A 1 103 ? 78.310 12.587 -2.117 1.00 25.68 103 LEU A N 1
ATOM 776 C CA . LEU A 1 103 ? 78.196 13.121 -0.766 1.00 27.47 103 LEU A CA 1
ATOM 777 C C . LEU A 1 103 ? 77.344 12.352 0.232 1.00 28.23 103 LEU A C 1
ATOM 778 O O . LEU A 1 103 ? 76.371 11.682 -0.125 1.00 28.81 103 LEU A O 1
ATOM 783 N N . ASP A 1 104 ? 77.727 12.483 1.496 1.00 28.51 104 ASP A N 1
ATOM 784 C CA . ASP A 1 104 ? 76.977 11.912 2.602 1.00 28.16 104 ASP A CA 1
ATOM 785 C C . ASP A 1 104 ? 76.261 13.178 3.063 1.00 27.75 104 ASP A C 1
ATOM 786 O O . ASP A 1 104 ? 76.771 13.927 3.893 1.00 28.00 104 ASP A O 1
ATOM 791 N N . LEU A 1 105 ? 75.095 13.429 2.485 1.00 27.61 105 LEU A N 1
ATOM 792 C CA . LEU A 1 105 ? 74.331 14.623 2.795 1.00 27.48 105 LEU A CA 1
ATOM 793 C C . LEU A 1 105 ? 74.051 14.830 4.279 1.00 29.28 105 LEU A C 1
ATOM 794 O O . LEU A 1 105 ? 73.824 15.959 4.719 1.00 27.92 105 LEU A O 1
ATOM 799 N N . SER A 1 106 ? 74.079 13.751 5.057 1.00 29.87 106 SER A N 1
ATOM 800 C CA . SER A 1 106 ? 73.819 13.869 6.485 1.00 30.81 106 SER A CA 1
ATOM 801 C C . SER A 1 106 ? 74.977 14.571 7.191 1.00 32.40 106 SER A C 1
ATOM 802 O O . SER A 1 106 ? 74.803 15.132 8.276 1.00 33.52 106 SER A O 1
ATOM 805 N N . LYS A 1 107 ? 76.157 14.544 6.577 1.00 31.84 107 LYS A N 1
ATOM 806 C CA . LYS A 1 107 ? 77.333 15.190 7.157 1.00 33.00 107 LYS A CA 1
ATOM 807 C C . LYS A 1 107 ? 77.561 16.583 6.572 1.00 34.13 107 LYS A C 1
ATOM 808 O O . LYS A 1 107 ? 78.515 17.267 6.937 1.00 34.89 107 LYS A O 1
ATOM 814 N N . LEU A 1 108 ? 76.685 16.996 5.664 1.00 35.12 108 LEU A N 1
ATOM 815 C CA . LEU A 1 108 ? 76.802 18.303 5.024 1.00 35.79 108 LEU A CA 1
ATOM 816 C C . LEU A 1 108 ? 76.226 19.420 5.892 1.00 37.57 108 LEU A C 1
ATOM 817 O O . LEU A 1 108 ? 76.606 20.584 5.756 1.00 37.69 108 LEU A O 1
ATOM 822 N N . GLY A 1 109 ? 75.311 19.061 6.787 1.00 38.42 109 GLY A N 1
ATOM 823 C CA . GLY A 1 109 ? 74.697 20.055 7.648 1.00 38.34 109 GLY A CA 1
ATOM 824 C C . GLY A 1 109 ? 73.463 20.630 6.987 1.00 38.98 109 GLY A C 1
ATOM 825 O O . GLY A 1 109 ? 73.084 20.192 5.902 1.00 38.32 109 GLY A O 1
ATOM 826 N N . GLU A 1 110 ? 72.830 21.605 7.630 1.00 39.59 110 GLU A N 1
ATOM 827 C CA . GLU A 1 110 ? 71.637 22.225 7.067 1.00 40.84 110 GLU A CA 1
ATOM 828 C C . GLU A 1 110 ? 72.049 23.272 6.038 1.00 40.30 110 GLU A C 1
ATOM 829 O O . GLU A 1 110 ? 71.758 24.460 6.186 1.00 40.00 110 GLU A O 1
ATOM 835 N N . ASN A 1 111 ? 72.734 22.822 4.993 1.00 39.40 111 ASN A N 1
ATOM 836 C CA . ASN A 1 111 ? 73.189 23.721 3.941 1.00 38.19 111 ASN A CA 1
ATOM 837 C C . ASN A 1 111 ? 72.752 23.212 2.576 1.00 36.28 111 ASN A C 1
ATOM 838 O O . ASN A 1 111 ? 72.448 22.031 2.413 1.00 34.10 111 ASN A O 1
ATOM 843 N N . THR A 1 112 ? 72.718 24.115 1.602 1.00 33.84 112 THR A N 1
ATOM 844 C CA . THR A 1 112 ? 72.353 23.759 0.239 1.00 32.99 112 THR A CA 1
ATOM 845 C C . THR A 1 112 ? 73.486 24.204 -0.682 1.00 31.27 112 THR A C 1
ATOM 846 O O . THR A 1 112 ? 73.907 25.360 -0.648 1.00 31.37 112 THR A O 1
ATOM 850 N N . LEU A 1 113 ? 73.996 23.280 -1.486 1.00 28.85 113 LEU A N 1
ATOM 851 C CA . LEU A 1 113 ? 75.078 23.598 -2.406 1.00 26.52 113 LEU A CA 1
ATOM 852 C C . LEU A 1 113 ? 74.508 23.798 -3.799 1.00 26.17 113 LEU A C 1
ATOM 853 O O . LEU A 1 113 ? 73.787 22.942 -4.310 1.00 24.84 113 LEU A O 1
ATOM 858 N N . TYR A 1 114 ? 74.816 24.941 -4.405 1.00 25.22 114 TYR A N 1
ATOM 859 C CA . TYR A 1 114 ? 74.345 25.230 -5.749 1.00 24.29 114 TYR A CA 1
ATOM 860 C C . TYR A 1 114 ? 75.492 25.034 -6.729 1.00 23.11 114 TYR A C 1
ATOM 861 O O . TYR A 1 114 ? 76.517 25.714 -6.648 1.00 22.96 114 TYR A O 1
ATOM 870 N N . ILE A 1 115 ? 75.321 24.087 -7.641 1.00 20.19 115 ILE A N 1
ATOM 871 C CA . ILE A 1 115 ? 76.337 23.805 -8.643 1.00 20.81 115 ILE A CA 1
ATOM 872 C C . ILE A 1 115 ? 75.917 24.485 -9.943 1.00 19.85 115 ILE A C 1
ATOM 873 O O . ILE A 1 115 ? 74.792 24.303 -10.407 1.00 21.17 115 ILE A O 1
ATOM 878 N N . ASP A 1 116 ? 76.808 25.286 -10.517 1.00 19.18 116 ASP A N 1
ATOM 879 C CA . ASP A 1 116 ? 76.506 25.965 -11.774 1.00 16.14 116 ASP A CA 1
ATOM 880 C C . ASP A 1 116 ? 77.577 25.635 -12.797 1.00 15.06 116 ASP A C 1
ATOM 881 O O . ASP A 1 116 ? 78.737 25.991 -12.628 1.00 14.65 116 ASP A O 1
ATOM 886 N N . CYS A 1 117 ? 77.167 24.950 -13.855 1.00 15.06 117 CYS A N 1
ATOM 887 C CA . CYS A 1 117 ? 78.074 24.549 -14.915 1.00 15.52 117 CYS A CA 1
ATOM 888 C C . CYS A 1 117 ? 77.747 25.286 -16.204 1.00 14.65 117 CYS A C 1
ATOM 889 O O . CYS A 1 117 ? 76.721 25.029 -16.843 1.00 16.82 117 CYS A O 1
ATOM 892 N N . ASP A 1 118 ? 78.622 26.210 -16.580 1.00 13.67 118 ASP A N 1
ATOM 893 C CA . ASP A 1 118 ? 78.402 26.974 -17.796 1.00 14.46 118 ASP A CA 1
ATOM 894 C C . ASP A 1 118 ? 79.467 26.758 -18.851 1.00 14.15 118 ASP A C 1
ATOM 895 O O . ASP A 1 118 ? 80.658 26.948 -18.615 1.00 13.97 118 ASP A O 1
ATOM 900 N N . VAL A 1 119 ? 79.004 26.339 -20.021 1.00 13.67 119 VAL A N 1
ATOM 901 C CA . VAL A 1 119 ? 79.876 26.046 -21.142 1.00 13.99 119 VAL A CA 1
ATOM 902 C C . VAL A 1 119 ? 80.317 27.328 -21.832 1.00 14.62 119 VAL A C 1
ATOM 903 O O . VAL A 1 119 ? 79.493 28.077 -22.339 1.00 13.06 119 VAL A O 1
ATOM 907 N N . ILE A 1 120 ? 81.624 27.560 -21.840 1.00 15.93 120 ILE A N 1
ATOM 908 C CA . ILE A 1 120 ? 82.203 28.750 -22.458 1.00 17.89 120 ILE A CA 1
ATOM 909 C C . ILE A 1 120 ? 82.539 28.455 -23.915 1.00 18.21 120 ILE A C 1
ATOM 910 O O . ILE A 1 120 ? 82.463 29.330 -24.786 1.00 16.38 120 ILE A O 1
ATOM 915 N N . GLN A 1 121 ? 82.915 27.206 -24.162 1.00 16.00 121 GLN A N 1
ATOM 916 C CA . GLN A 1 121 ? 83.257 26.746 -25.501 1.00 16.81 121 GLN A CA 1
ATOM 917 C C . GLN A 1 121 ? 82.915 25.265 -25.537 1.00 15.53 121 GLN A C 1
ATOM 918 O O . GLN A 1 121 ? 83.397 24.493 -24.708 1.00 16.02 121 GLN A O 1
ATOM 924 N N . ALA A 1 122 ? 82.082 24.875 -26.497 1.00 16.49 122 ALA A N 1
ATOM 925 C CA . ALA A 1 122 ? 81.634 23.493 -26.594 1.00 17.63 122 ALA A CA 1
ATOM 926 C C . ALA A 1 122 ? 82.154 22.720 -27.789 1.00 19.27 122 ALA A C 1
ATOM 927 O O . ALA A 1 122 ? 82.206 23.233 -28.909 1.00 18.89 122 ALA A O 1
ATOM 929 N N . ASP A 1 123 ? 82.535 21.473 -27.533 1.00 18.75 123 ASP A N 1
ATOM 930 C CA . ASP A 1 123 ? 83.010 20.580 -28.580 1.00 18.35 123 ASP A CA 1
ATOM 931 C C . ASP A 1 123 ? 82.803 19.134 -28.141 1.00 17.36 123 ASP A C 1
ATOM 932 O O . ASP A 1 123 ? 83.701 18.305 -28.254 1.00 18.48 123 ASP A O 1
ATOM 937 N N . GLY A 1 124 ? 81.604 18.851 -27.635 1.00 16.06 124 GLY A N 1
ATOM 938 C CA . GLY A 1 124 ? 81.263 17.511 -27.197 1.00 16.17 124 GLY A CA 1
ATOM 939 C C . GLY A 1 124 ? 81.665 17.190 -25.772 1.00 16.09 124 GLY A C 1
ATOM 940 O O . GLY A 1 124 ? 82.689 17.665 -25.284 1.00 15.05 124 GLY A O 1
ATOM 941 N N . GLY A 1 125 ? 80.842 16.388 -25.099 1.00 15.78 125 GLY A N 1
ATOM 942 C CA . GLY A 1 125 ? 81.140 16.002 -23.732 1.00 15.89 125 GLY A CA 1
ATOM 943 C C . GLY A 1 125 ? 81.077 17.114 -22.703 1.00 16.03 125 GLY A C 1
ATOM 944 O O . GLY A 1 125 ? 81.847 17.114 -21.736 1.00 18.03 125 GLY A O 1
ATOM 945 N N . THR A 1 126 ? 80.173 18.066 -22.888 1.00 16.11 126 THR A N 1
ATOM 946 C CA . THR A 1 126 ? 80.064 19.141 -21.907 1.00 16.67 126 THR A CA 1
ATOM 947 C C . THR A 1 126 ? 79.532 18.600 -20.585 1.00 14.82 126 THR A C 1
ATOM 948 O O . THR A 1 126 ? 79.938 19.053 -19.518 1.00 14.05 126 THR A O 1
ATOM 952 N N . ARG A 1 127 ? 78.634 17.623 -20.643 1.00 14.80 127 ARG A N 1
ATOM 953 C CA . ARG A 1 127 ? 78.085 17.076 -19.405 1.00 15.82 127 ARG A CA 1
ATOM 954 C C . ARG A 1 127 ? 79.107 16.244 -18.629 1.00 15.47 127 ARG A C 1
ATOM 955 O O . ARG A 1 127 ? 79.134 16.277 -17.394 1.00 14.47 127 ARG A O 1
ATOM 963 N N . THR A 1 128 ? 79.963 15.511 -19.339 1.00 14.11 128 THR A N 1
ATOM 964 C CA . THR A 1 128 ? 80.969 14.689 -18.664 1.00 13.84 128 THR A CA 1
ATOM 965 C C . THR A 1 128 ? 82.081 15.563 -18.107 1.00 14.75 128 THR A C 1
ATOM 966 O O . THR A 1 128 ? 82.600 15.312 -17.018 1.00 15.19 128 THR A O 1
ATOM 970 N N . ALA A 1 129 ? 82.453 16.595 -18.852 1.00 14.68 129 ALA A N 1
ATOM 971 C CA . ALA A 1 129 ? 83.477 17.509 -18.365 1.00 13.28 129 ALA A CA 1
ATOM 972 C C . ALA A 1 129 ? 82.913 18.207 -17.129 1.00 12.78 129 ALA A C 1
ATOM 973 O O . ALA A 1 129 ? 83.607 18.379 -16.120 1.00 12.01 129 ALA A O 1
ATOM 975 N N . SER A 1 130 ? 81.643 18.596 -17.212 1.00 12.93 130 SER A N 1
ATOM 976 C CA . SER A 1 130 ? 80.979 19.303 -16.114 1.00 14.48 130 SER A CA 1
ATOM 977 C C . SER A 1 130 ? 81.024 18.534 -14.810 1.00 15.52 130 SER A C 1
ATOM 978 O O . SER A 1 130 ? 81.338 19.093 -13.760 1.00 13.53 130 SER A O 1
ATOM 981 N N . ILE A 1 131 ? 80.694 17.250 -14.874 1.00 14.66 131 ILE A N 1
ATOM 982 C CA . ILE A 1 131 ? 80.703 16.418 -13.677 1.00 17.24 131 ILE A CA 1
ATOM 983 C C . ILE A 1 131 ? 82.130 16.238 -13.159 1.00 16.27 131 ILE A C 1
ATOM 984 O O . ILE A 1 131 ? 82.399 16.433 -11.972 1.00 16.62 131 ILE A O 1
ATOM 989 N N . THR A 1 132 ? 83.050 15.893 -14.052 1.00 15.64 132 THR A N 1
ATOM 990 C CA . THR A 1 132 ? 84.441 15.684 -13.660 1.00 15.67 132 THR A CA 1
ATOM 991 C C . THR A 1 132 ? 85.039 16.923 -12.995 1.00 16.20 132 THR A C 1
ATOM 992 O O . THR A 1 132 ? 85.767 16.822 -12.004 1.00 16.88 132 THR A O 1
ATOM 996 N N . GLY A 1 133 ? 84.722 18.098 -13.528 1.00 16.93 133 GLY A N 1
ATOM 997 C CA . GLY A 1 133 ? 85.255 19.320 -12.949 1.00 16.61 133 GLY A CA 1
ATOM 998 C C . GLY A 1 133 ? 84.501 19.791 -11.715 1.00 16.74 133 GLY A C 1
ATOM 999 O O . GLY A 1 133 ? 85.098 20.313 -10.769 1.00 16.17 133 GLY A O 1
ATOM 1000 N N . ALA A 1 134 ? 83.185 19.609 -11.716 1.00 15.69 134 ALA A N 1
ATOM 1001 C CA . ALA A 1 134 ? 82.367 20.037 -10.588 1.00 17.96 134 ALA A CA 1
ATOM 1002 C C . ALA A 1 134 ? 82.801 19.352 -9.294 1.00 19.23 134 ALA A C 1
ATOM 1003 O O . ALA A 1 134 ? 82.750 19.951 -8.219 1.00 18.07 134 ALA A O 1
ATOM 1005 N N . THR A 1 135 ? 83.229 18.097 -9.400 1.00 17.13 135 THR A N 1
ATOM 1006 C CA . THR A 1 135 ? 83.669 17.349 -8.224 1.00 19.08 135 THR A CA 1
ATOM 1007 C C . THR A 1 135 ? 84.857 18.039 -7.558 1.00 18.18 135 THR A C 1
ATOM 1008 O O . THR A 1 135 ? 84.939 18.099 -6.330 1.00 17.91 135 THR A O 1
ATOM 1012 N N . VAL A 1 136 ? 85.779 18.561 -8.362 1.00 18.69 136 VAL A N 1
ATOM 1013 C CA . VAL A 1 136 ? 86.937 19.249 -7.801 1.00 18.10 136 VAL A CA 1
ATOM 1014 C C . VAL A 1 136 ? 86.463 20.529 -7.110 1.00 19.70 136 VAL A C 1
ATOM 1015 O O . VAL A 1 136 ? 86.884 20.835 -5.991 1.00 18.42 136 VAL A O 1
ATOM 1019 N N . ALA A 1 137 ? 85.577 21.272 -7.774 1.00 18.27 137 ALA A N 1
ATOM 1020 C CA . ALA A 1 137 ? 85.045 22.504 -7.197 1.00 19.25 137 ALA A CA 1
ATOM 1021 C C . ALA A 1 137 ? 84.323 22.201 -5.882 1.00 19.92 137 ALA A C 1
ATOM 1022 O O . ALA A 1 137 ? 84.453 22.936 -4.895 1.00 18.82 137 ALA A O 1
ATOM 1024 N N . LEU A 1 138 ? 83.570 21.105 -5.877 1.00 19.91 138 LEU A N 1
ATOM 1025 C CA . LEU A 1 138 ? 82.817 20.683 -4.698 1.00 21.49 138 LEU A CA 1
A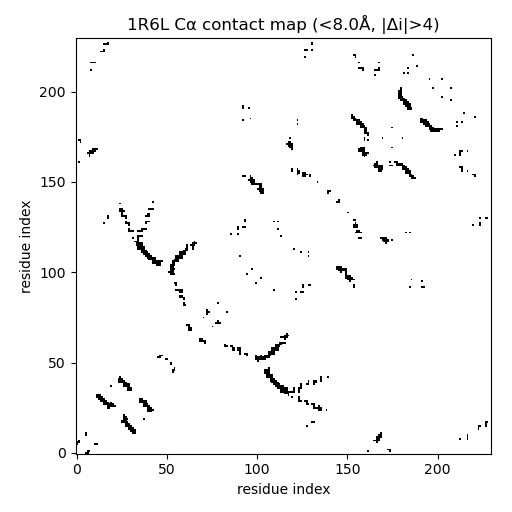TOM 1026 C C . LEU A 1 138 ? 83.726 20.459 -3.486 1.00 21.86 138 LEU A C 1
ATOM 1027 O O . LEU A 1 138 ? 83.402 20.856 -2.363 1.00 21.47 138 LEU A O 1
ATOM 1032 N N . ILE A 1 139 ? 84.869 19.828 -3.718 1.00 22.19 139 ILE A N 1
ATOM 1033 C CA . ILE A 1 139 ? 85.817 19.556 -2.647 1.00 23.51 139 ILE A CA 1
ATOM 1034 C C . ILE A 1 139 ? 86.378 20.859 -2.081 1.00 23.98 139 ILE A C 1
ATOM 1035 O O . ILE A 1 139 ? 86.501 21.018 -0.863 1.00 22.30 139 ILE A O 1
ATOM 1040 N N . ASP A 1 140 ? 86.714 21.798 -2.960 1.00 23.06 140 ASP A N 1
ATOM 1041 C CA . ASP A 1 140 ? 87.226 23.080 -2.496 1.00 23.73 140 ASP A CA 1
ATOM 1042 C C . ASP A 1 140 ? 86.172 23.763 -1.623 1.00 22.57 140 ASP A C 1
ATOM 1043 O O . ASP A 1 140 ? 86.502 24.367 -0.604 1.00 23.82 140 ASP A O 1
ATOM 1048 N N . ALA A 1 141 ? 84.907 23.652 -2.025 1.00 22.83 141 ALA A N 1
ATOM 1049 C CA . ALA A 1 141 ? 83.797 24.262 -1.296 1.00 21.82 141 ALA A CA 1
ATOM 1050 C C . ALA A 1 141 ? 83.599 23.633 0.081 1.00 22.82 141 ALA A C 1
ATOM 1051 O O . ALA A 1 141 ? 83.262 24.321 1.047 1.00 21.57 141 ALA A O 1
ATOM 1053 N N . LEU A 1 142 ? 83.789 22.322 0.161 1.00 22.26 142 LEU A N 1
ATOM 1054 C CA . LEU A 1 142 ? 83.639 21.611 1.426 1.00 22.75 142 LEU A CA 1
ATOM 1055 C C . LEU A 1 142 ? 84.724 22.052 2.404 1.00 23.12 142 LEU A C 1
ATOM 1056 O O . LEU A 1 142 ? 84.491 22.141 3.613 1.00 24.76 142 LEU A O 1
ATOM 1061 N N . ALA A 1 143 ? 85.913 22.331 1.887 1.00 24.06 143 ALA A N 1
ATOM 1062 C CA . ALA A 1 143 ? 86.996 22.780 2.749 1.00 26.18 143 ALA A CA 1
ATOM 1063 C C . ALA A 1 143 ? 86.619 24.137 3.347 1.00 27.30 143 ALA A C 1
ATOM 1064 O O . ALA A 1 143 ? 86.938 24.426 4.503 1.00 25.23 143 ALA A O 1
ATOM 1066 N N . VAL A 1 144 ? 85.934 24.963 2.557 1.00 27.51 144 VAL A N 1
ATOM 1067 C CA . VAL A 1 144 ? 85.510 26.285 3.015 1.00 29.28 144 VAL A CA 1
ATOM 1068 C C . VAL A 1 144 ? 84.477 26.173 4.131 1.00 30.68 144 VAL A C 1
ATOM 1069 O O . VAL A 1 144 ? 84.600 26.826 5.172 1.00 30.45 144 VAL A O 1
ATOM 1073 N N . LEU A 1 145 ? 83.462 25.343 3.918 1.00 30.89 145 LEU A N 1
ATOM 1074 C CA . LEU A 1 145 ? 82.418 25.159 4.919 1.00 32.25 145 LEU A CA 1
ATOM 1075 C C . LEU A 1 145 ? 82.971 24.499 6.176 1.00 33.46 145 LEU A C 1
ATOM 1076 O O . LEU A 1 145 ? 82.511 24.777 7.283 1.00 32.86 145 LEU A O 1
ATOM 1081 N N . LYS A 1 146 ? 83.954 23.620 6.006 1.00 34.49 146 LYS A N 1
ATOM 1082 C CA . LYS A 1 146 ? 84.546 22.943 7.151 1.00 37.71 146 LYS A CA 1
ATOM 1083 C C . LYS A 1 146 ? 85.238 24.005 7.989 1.00 38.50 146 LYS A C 1
ATOM 1084 O O . LYS A 1 146 ? 85.092 24.044 9.210 1.00 38.87 146 LYS A O 1
ATOM 1090 N N . LYS A 1 147 ? 85.984 24.872 7.313 1.00 39.71 147 LYS A N 1
ATOM 1091 C CA . LYS A 1 147 ? 86.698 25.959 7.968 1.00 41.03 147 LYS A CA 1
ATOM 1092 C C . LYS A 1 147 ? 85.717 26.833 8.741 1.00 41.54 147 LYS A C 1
ATOM 1093 O O . LYS A 1 147 ? 85.998 27.266 9.856 1.00 41.23 147 LYS A O 1
ATOM 1099 N N . ARG A 1 148 ? 84.559 27.087 8.142 1.00 42.11 148 ARG A N 1
ATOM 1100 C CA . ARG A 1 148 ? 83.538 27.905 8.780 1.00 42.76 148 ARG A CA 1
ATOM 1101 C C . ARG A 1 148 ? 82.823 27.113 9.866 1.00 43.17 148 ARG A C 1
ATOM 1102 O O . ARG A 1 148 ? 81.912 27.622 10.522 1.00 42.95 148 ARG A O 1
ATOM 1110 N N . GLY A 1 149 ? 83.241 25.865 10.052 1.00 43.07 149 GLY A N 1
ATOM 1111 C CA . GLY A 1 149 ? 82.618 25.021 11.054 1.00 43.58 149 GLY A CA 1
ATOM 1112 C C . GLY A 1 149 ? 81.124 24.893 10.823 1.00 43.21 149 GLY A C 1
ATOM 1113 O O . GLY A 1 149 ? 80.339 24.932 11.771 1.00 44.04 149 GLY A O 1
ATOM 1114 N N . ALA A 1 150 ? 80.730 24.735 9.562 1.00 42.41 150 ALA A N 1
ATOM 1115 C CA . ALA A 1 150 ? 79.319 24.607 9.209 1.00 41.32 150 ALA A CA 1
ATOM 1116 C C . ALA A 1 150 ? 78.932 23.173 8.848 1.00 41.21 150 ALA A C 1
ATOM 1117 O O . ALA A 1 150 ? 77.773 22.897 8.533 1.00 41.02 150 ALA A O 1
ATOM 1119 N N . LEU A 1 151 ? 79.897 22.262 8.900 1.00 41.42 151 LEU A N 1
ATOM 1120 C CA . LEU A 1 151 ? 79.636 20.869 8.562 1.00 41.79 151 LEU A CA 1
ATOM 1121 C C . LEU A 1 151 ? 79.566 19.971 9.789 1.00 43.82 151 LEU A C 1
ATOM 1122 O O . LEU A 1 151 ? 79.917 20.375 10.897 1.00 44.28 151 LEU A O 1
ATOM 1127 N N . LYS A 1 152 ? 79.108 18.743 9.567 1.00 44.71 152 LYS A N 1
ATOM 1128 C CA . LYS A 1 152 ? 78.994 17.737 10.611 1.00 46.35 152 LYS A CA 1
ATOM 1129 C C . LYS A 1 152 ? 79.837 16.535 10.195 1.00 45.95 152 LYS A C 1
ATOM 1130 O O . LYS A 1 152 ? 79.320 15.436 10.002 1.00 46.47 152 LYS A O 1
ATOM 1136 N N . GLY A 1 153 ? 81.139 16.762 10.054 1.00 45.16 153 GLY A N 1
ATOM 1137 C CA . GLY A 1 153 ? 82.048 15.707 9.644 1.00 43.50 153 GLY A CA 1
ATOM 1138 C C . GLY A 1 153 ? 82.460 15.903 8.195 1.00 42.84 153 GLY A C 1
ATOM 1139 O O . GLY A 1 153 ? 82.213 16.962 7.616 1.00 42.95 153 GLY A O 1
ATOM 1140 N N . ASN A 1 154 ? 83.090 14.892 7.606 1.00 41.50 154 ASN A N 1
ATOM 1141 C CA . ASN A 1 154 ? 83.524 14.966 6.213 1.00 40.31 154 ASN A CA 1
ATOM 1142 C C . ASN A 1 154 ? 82.471 14.300 5.332 1.00 38.28 154 ASN A C 1
ATOM 1143 O O . ASN A 1 154 ? 82.377 13.073 5.284 1.00 37.55 154 ASN A O 1
ATOM 1148 N N . PRO A 1 155 ? 81.666 15.104 4.616 1.00 35.79 155 PRO A N 1
ATOM 1149 C CA . PRO A 1 155 ? 80.616 14.564 3.747 1.00 34.71 155 PRO A CA 1
ATOM 1150 C C . PRO A 1 155 ? 81.058 13.929 2.431 1.00 34.23 155 PRO A C 1
ATOM 1151 O O . PRO A 1 155 ? 80.239 13.356 1.722 1.00 33.15 155 PRO A O 1
ATOM 1155 N N . LEU A 1 156 ? 82.342 14.012 2.104 1.00 34.46 156 LEU A N 1
ATOM 1156 C CA . LEU A 1 156 ? 82.817 13.433 0.853 1.00 35.93 156 LEU A CA 1
ATOM 1157 C C . LEU A 1 156 ? 82.851 11.908 0.924 1.00 36.79 156 LEU A C 1
ATOM 1158 O O . LEU A 1 156 ? 83.752 11.335 1.534 1.00 36.61 156 LEU A O 1
ATOM 1163 N N . LYS A 1 157 ? 81.873 11.258 0.295 1.00 37.44 157 LYS A N 1
ATOM 1164 C CA . LYS A 1 157 ? 81.815 9.799 0.281 1.00 38.37 157 LYS A CA 1
ATOM 1165 C C . LYS A 1 157 ? 82.868 9.234 -0.663 1.00 39.10 157 LYS A C 1
ATOM 1166 O O . LYS A 1 157 ? 83.627 8.340 -0.292 1.00 38.76 157 LYS A O 1
ATOM 1172 N N . GLN A 1 158 ? 82.908 9.753 -1.888 1.00 37.92 158 GLN A N 1
ATOM 1173 C CA . GLN A 1 158 ? 83.864 9.279 -2.879 1.00 38.53 158 GLN A CA 1
ATOM 1174 C C . GLN A 1 158 ? 83.888 10.140 -4.141 1.00 37.17 158 GLN A C 1
ATOM 1175 O O . GLN A 1 158 ? 82.865 10.681 -4.554 1.00 38.11 158 GLN A O 1
ATOM 1189 N N . VAL A 1 160 ? 83.961 11.365 -7.990 1.00 28.02 160 VAL A N 1
ATOM 1190 C CA . VAL A 1 160 ? 83.120 10.985 -9.113 1.00 24.23 160 VAL A CA 1
ATOM 1191 C C . VAL A 1 160 ? 83.619 11.674 -10.386 1.00 22.80 160 VAL A C 1
ATOM 1192 O O . VAL A 1 160 ? 84.031 12.831 -10.354 1.00 21.20 160 VAL A O 1
ATOM 1196 N N . ALA A 1 161 ? 83.584 10.950 -11.501 1.00 21.82 161 ALA A N 1
ATOM 1197 C CA . ALA A 1 161 ? 84.019 11.485 -12.785 1.00 19.91 161 ALA A CA 1
ATOM 1198 C C . ALA A 1 161 ? 83.124 10.904 -13.874 1.00 19.87 161 ALA A C 1
ATOM 1199 O O . ALA A 1 161 ? 82.354 9.982 -13.621 1.00 20.35 161 ALA A O 1
ATOM 1201 N N . ALA A 1 162 ? 83.217 11.429 -15.087 1.00 18.09 162 ALA A N 1
ATOM 1202 C CA . ALA A 1 162 ? 82.369 10.919 -16.156 1.00 17.35 162 ALA A CA 1
ATOM 1203 C C . ALA A 1 162 ? 83.034 11.035 -17.513 1.00 17.02 162 ALA A C 1
ATOM 1204 O O . ALA A 1 162 ? 83.907 11.874 -17.719 1.00 16.46 162 ALA A O 1
ATOM 1206 N N . VAL A 1 163 ? 82.608 10.185 -18.439 1.00 16.66 163 VAL A N 1
ATOM 1207 C CA . VAL A 1 163 ? 83.168 10.198 -19.778 1.00 16.08 163 VAL A CA 1
ATOM 1208 C C . VAL A 1 163 ? 82.167 9.543 -20.713 1.00 16.63 163 VAL A C 1
ATOM 1209 O O . VAL A 1 163 ? 81.276 8.819 -20.268 1.00 16.65 163 VAL A O 1
ATOM 1213 N N . SER A 1 164 ? 82.292 9.813 -22.006 1.00 15.35 164 SER A N 1
ATOM 1214 C CA . SER A 1 164 ? 81.380 9.211 -22.959 1.00 17.64 164 SER A CA 1
ATOM 1215 C C . SER A 1 164 ? 82.131 8.263 -23.872 1.00 16.79 164 SER A C 1
ATOM 1216 O O . SER A 1 164 ? 83.366 8.286 -23.935 1.00 17.57 164 SER A O 1
ATOM 1219 N N . VAL A 1 165 ? 81.364 7.439 -24.578 1.00 17.96 165 VAL A N 1
ATOM 1220 C CA . VAL A 1 165 ? 81.895 6.490 -25.544 1.00 17.73 165 VAL A CA 1
ATOM 1221 C C . VAL A 1 165 ? 80.863 6.385 -26.662 1.00 19.42 165 VAL A C 1
ATOM 1222 O O . VAL A 1 165 ? 79.657 6.450 -26.417 1.00 19.73 165 VAL A O 1
ATOM 1226 N N . GL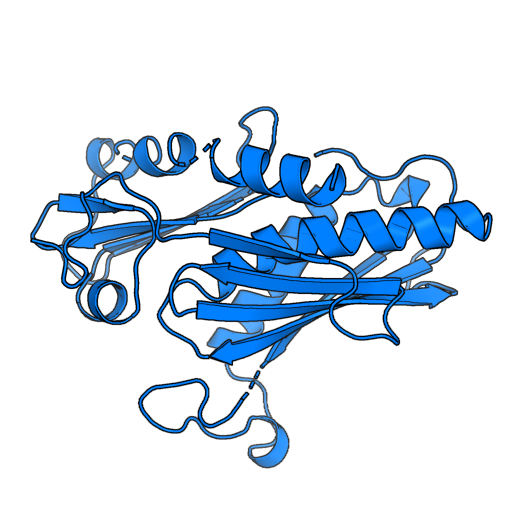Y A 1 166 ? 81.331 6.237 -27.892 1.00 17.15 166 GLY A N 1
ATOM 1227 C CA . GLY A 1 166 ? 80.406 6.130 -29.004 1.00 18.91 166 GLY A CA 1
ATOM 1228 C C . GLY A 1 166 ? 80.958 5.282 -30.130 1.00 17.72 166 GLY A C 1
ATOM 1229 O O . GLY A 1 166 ? 82.170 5.083 -30.221 1.00 19.40 166 GLY A O 1
ATOM 1230 N N . ILE A 1 167 ? 80.067 4.784 -30.983 1.00 18.39 167 ILE A N 1
ATOM 1231 C CA . ILE A 1 167 ? 80.462 3.954 -32.116 1.00 18.28 167 ILE A CA 1
ATOM 1232 C C . ILE A 1 167 ? 80.702 4.874 -33.305 1.00 17.82 167 ILE A C 1
ATOM 1233 O O . ILE A 1 167 ? 79.765 5.454 -33.855 1.00 18.35 167 ILE A O 1
ATOM 1238 N N . TYR A 1 168 ? 81.964 5.023 -33.685 1.00 18.95 168 TYR A N 1
ATOM 1239 C CA . TYR A 1 168 ? 82.327 5.882 -34.805 1.00 20.96 168 TYR A CA 1
ATOM 1240 C C . TYR A 1 168 ? 83.055 5.021 -35.830 1.00 21.91 168 TYR A C 1
ATOM 1241 O O . TYR A 1 168 ? 84.065 4.397 -35.514 1.00 21.24 168 TYR A O 1
ATOM 1250 N N . GLN A 1 169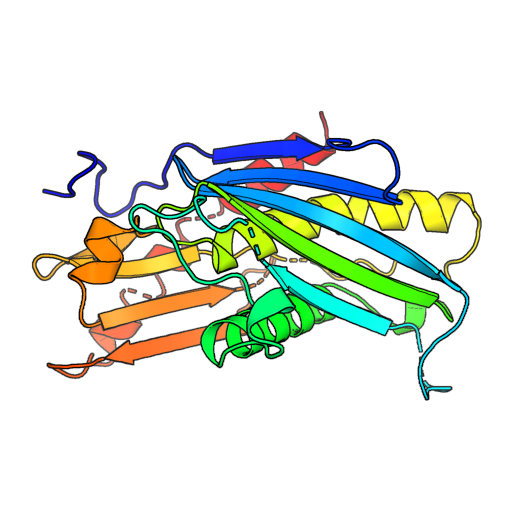 ? 82.543 4.988 -37.053 1.00 25.59 169 GLN A N 1
ATOM 1251 C CA . GLN A 1 169 ? 83.160 4.176 -38.091 1.00 29.03 169 GLN A CA 1
ATOM 1252 C C . GLN A 1 169 ? 83.154 2.716 -37.646 1.00 29.56 169 GLN A C 1
ATOM 1253 O O . GLN A 1 169 ? 84.091 1.970 -37.924 1.00 31.54 169 GLN A O 1
ATOM 1259 N N . GLY A 1 170 ? 82.095 2.324 -36.939 1.00 29.37 170 GLY A N 1
ATOM 1260 C CA . GLY A 1 170 ? 81.968 0.954 -36.472 1.00 27.13 170 GLY A CA 1
ATOM 1261 C C . GLY A 1 170 ? 82.887 0.577 -35.328 1.00 27.17 170 GLY A C 1
ATOM 1262 O O . GLY A 1 170 ? 83.004 -0.600 -34.980 1.00 27.61 170 GLY A O 1
ATOM 1263 N N . VAL A 1 171 ? 83.531 1.566 -34.721 1.00 25.89 171 VAL A N 1
ATOM 1264 C CA . VAL A 1 171 ? 84.453 1.292 -33.623 1.00 24.33 171 VAL A CA 1
ATOM 1265 C C . VAL A 1 171 ? 84.171 2.112 -32.367 1.00 23.57 171 VAL A C 1
ATOM 1266 O O . VAL A 1 171 ? 83.895 3.306 -32.444 1.00 22.43 171 VAL A O 1
ATOM 1270 N N . PRO A 1 172 ? 84.235 1.472 -31.191 1.00 22.44 172 PRO A N 1
ATOM 1271 C CA . PRO A 1 172 ? 83.986 2.206 -29.947 1.00 23.17 172 PRO A CA 1
ATOM 1272 C C . PRO A 1 172 ? 85.134 3.181 -29.692 1.00 22.34 172 PRO A C 1
ATOM 1273 O O . PRO A 1 172 ? 86.291 2.770 -29.606 1.00 22.47 172 PRO A O 1
ATOM 1277 N N . VAL A 1 173 ? 84.827 4.471 -29.592 1.00 21.59 173 VAL A N 1
ATOM 1278 C CA . VAL A 1 173 ? 85.868 5.460 -29.324 1.00 19.71 173 VAL A CA 1
ATOM 1279 C C . VAL A 1 173 ? 85.546 6.208 -28.040 1.00 20.40 173 VAL A C 1
ATOM 1280 O O . VAL A 1 173 ? 84.381 6.467 -27.731 1.00 16.74 173 VAL A O 1
ATOM 1284 N N . LEU A 1 174 ? 86.597 6.549 -27.302 1.00 18.27 174 LEU A N 1
ATOM 1285 C CA . LEU A 1 174 ? 86.486 7.211 -26.008 1.00 18.05 174 LEU A CA 1
ATOM 1286 C C . LEU A 1 174 ? 86.536 8.740 -26.004 1.00 19.08 174 LEU A C 1
ATOM 1287 O O . LEU A 1 174 ? 87.393 9.340 -26.648 1.00 17.03 174 LEU A O 1
ATOM 1292 N N . ASP A 1 175 ? 85.623 9.352 -25.248 1.00 18.65 175 ASP A N 1
ATOM 1293 C CA . ASP A 1 175 ? 85.565 10.806 -25.100 1.00 18.21 175 ASP A CA 1
ATOM 1294 C C . ASP A 1 175 ? 85.292 11.482 -26.439 1.00 17.77 175 ASP A C 1
ATOM 1295 O O . ASP A 1 175 ? 86.195 11.993 -27.093 1.00 17.83 175 ASP A O 1
ATOM 1300 N N . LEU A 1 176 ? 84.022 11.480 -26.828 1.00 16.73 176 LEU A N 1
ATOM 1301 C CA . LEU A 1 176 ? 83.576 12.043 -28.099 1.00 18.02 176 LEU A CA 1
ATOM 1302 C C . LEU A 1 176 ? 83.635 13.563 -28.224 1.00 19.47 176 LEU A C 1
ATOM 1303 O O . LEU A 1 176 ? 83.268 14.279 -27.291 1.00 17.27 176 LEU A O 1
ATOM 1308 N N . ASP A 1 177 ? 84.098 14.059 -29.374 1.00 19.04 177 ASP A N 1
ATOM 1309 C CA . ASP A 1 177 ? 84.090 15.501 -29.593 1.00 17.17 177 ASP A CA 1
ATOM 1310 C C . ASP A 1 177 ? 82.785 15.762 -30.344 1.00 19.11 177 ASP A C 1
ATOM 1311 O O . ASP A 1 177 ? 82.027 14.821 -30.603 1.00 18.65 177 ASP A O 1
ATOM 1316 N N . TYR A 1 178 ? 82.502 17.014 -30.693 1.00 18.52 178 TYR A N 1
ATOM 1317 C CA . TYR A 1 178 ? 81.242 17.322 -31.363 1.00 19.86 178 TYR A CA 1
ATOM 1318 C C . TYR A 1 178 ? 81.014 16.581 -32.673 1.00 19.42 178 TYR A C 1
ATOM 1319 O O . TYR A 1 178 ? 79.924 16.061 -32.914 1.00 18.54 178 TYR A O 1
ATOM 1328 N N . LEU A 1 179 ? 82.036 16.531 -33.519 1.00 19.49 179 LEU A N 1
ATOM 1329 C CA . LEU A 1 179 ? 81.902 15.857 -34.807 1.00 21.97 179 LEU A CA 1
ATOM 1330 C C . LEU A 1 179 ? 81.559 14.386 -34.641 1.00 19.76 179 LEU A C 1
ATOM 1331 O O . LEU A 1 179 ? 80.659 13.873 -35.302 1.00 21.30 179 LEU A O 1
ATOM 1336 N N . GLU A 1 180 ? 82.265 13.709 -33.746 1.00 19.48 180 GLU A N 1
ATOM 1337 C CA . GLU A 1 180 ? 82.002 12.295 -33.517 1.00 20.34 180 GLU A CA 1
ATOM 1338 C C . GLU A 1 180 ? 80.601 12.061 -32.952 1.00 20.05 180 GLU A C 1
ATOM 1339 O O . GLU A 1 180 ? 79.893 11.149 -33.386 1.00 18.93 180 GLU A O 1
ATOM 1345 N N . ASP A 1 181 ? 80.194 12.895 -31.998 1.00 21.46 181 ASP A N 1
ATOM 1346 C CA . ASP A 1 181 ? 78.875 12.756 -31.387 1.00 22.64 181 ASP A CA 1
ATOM 1347 C C . ASP A 1 181 ? 77.781 13.005 -32.419 1.00 23.72 181 ASP A C 1
ATOM 1348 O O . ASP A 1 181 ? 76.723 12.374 -32.382 1.00 21.76 181 ASP A O 1
ATOM 1353 N N . SER A 1 182 ? 78.040 13.929 -33.341 1.00 23.70 182 SER A N 1
ATOM 1354 C CA . SER A 1 182 ? 77.073 14.251 -34.382 1.00 26.19 182 SER A CA 1
ATOM 1355 C C . SER A 1 182 ? 76.897 13.086 -35.356 1.00 25.84 182 SER A C 1
ATOM 1356 O O . SER A 1 182 ? 75.795 12.839 -35.845 1.00 28.09 182 SER A O 1
ATOM 1359 N N . ALA A 1 183 ? 77.982 12.364 -35.621 1.00 24.58 183 ALA A N 1
ATOM 1360 C CA . ALA A 1 183 ? 77.958 11.238 -36.551 1.00 24.72 183 ALA A CA 1
ATOM 1361 C C . ALA A 1 183 ? 77.515 9.912 -35.935 1.00 24.56 183 ALA A C 1
ATOM 1362 O O . ALA A 1 183 ? 76.858 9.100 -36.590 1.00 23.91 183 ALA A O 1
ATOM 1364 N N . ALA A 1 184 ? 77.881 9.691 -34.678 1.00 24.53 184 ALA A N 1
ATOM 1365 C CA . ALA A 1 184 ? 77.547 8.444 -33.999 1.00 23.03 184 ALA A CA 1
ATOM 1366 C C . ALA A 1 184 ? 76.063 8.276 -33.708 1.00 23.23 184 ALA A C 1
ATOM 1367 O O . ALA A 1 184 ? 75.407 9.186 -33.205 1.00 24.66 184 ALA A O 1
ATOM 1369 N N . GLU A 1 185 ? 75.537 7.102 -34.035 1.00 23.75 185 GLU A N 1
ATOM 1370 C CA . GLU A 1 185 ? 74.135 6.796 -33.790 1.00 23.85 185 GLU A CA 1
ATOM 1371 C C . GLU A 1 185 ? 74.002 6.001 -32.492 1.00 23.59 185 GLU A C 1
ATOM 1372 O O . GLU A 1 185 ? 72.898 5.811 -31.978 1.00 24.30 185 GLU A O 1
ATOM 1378 N N . THR A 1 186 ? 75.135 5.534 -31.972 1.00 22.13 186 THR A N 1
ATOM 1379 C CA . THR A 1 186 ? 75.161 4.766 -30.730 1.00 23.58 186 THR A CA 1
ATOM 1380 C C . THR A 1 186 ? 76.197 5.370 -29.793 1.00 24.10 186 THR A C 1
ATOM 1381 O O . THR A 1 186 ? 77.374 5.477 -30.147 1.00 23.33 186 THR A O 1
ATOM 1385 N N . ASP A 1 187 ? 75.766 5.767 -28.598 1.00 22.38 187 ASP A N 1
ATOM 1386 C CA . ASP A 1 187 ? 76.689 6.357 -27.639 1.00 22.56 187 ASP A CA 1
ATOM 1387 C C . ASP A 1 187 ? 76.386 5.919 -26.210 1.00 22.35 187 ASP A C 1
ATOM 1388 O O . ASP A 1 187 ? 75.336 5.334 -25.931 1.00 19.70 187 ASP A O 1
ATOM 1393 N N . LEU A 1 188 ? 77.310 6.225 -25.310 1.00 20.23 188 LEU A N 1
ATOM 1394 C CA . LEU A 1 188 ? 77.179 5.848 -23.912 1.00 20.43 188 LEU A CA 1
ATOM 1395 C C . LEU A 1 188 ? 77.792 6.918 -23.027 1.00 19.41 188 LEU A C 1
ATOM 139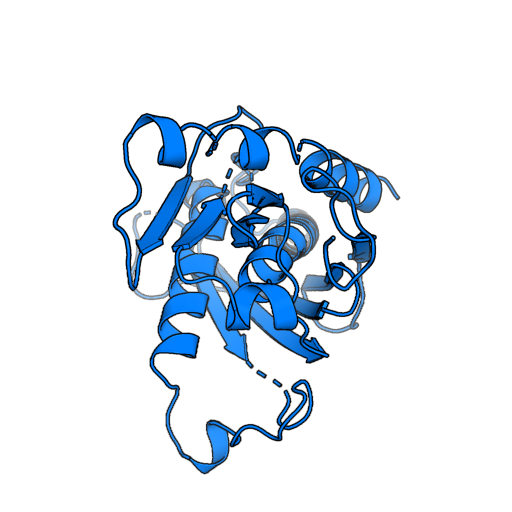6 O O . LEU A 1 188 ? 78.898 7.378 -23.291 1.00 20.04 188 LEU A O 1
ATOM 1401 N N . ASN A 1 189 ? 77.057 7.333 -22.000 1.00 18.70 189 ASN A N 1
ATOM 1402 C CA . ASN A 1 189 ? 77.565 8.310 -21.054 1.00 18.70 189 ASN A CA 1
ATOM 1403 C C . ASN A 1 189 ? 77.660 7.530 -19.752 1.00 18.19 189 ASN A C 1
ATOM 1404 O O . ASN A 1 189 ? 76.722 6.819 -19.379 1.00 19.13 189 ASN A O 1
ATOM 1409 N N . VAL A 1 190 ? 78.789 7.647 -19.068 1.00 16.84 190 VAL A N 1
ATOM 1410 C CA . VAL A 1 190 ? 78.975 6.917 -17.826 1.00 18.49 190 VAL A CA 1
ATOM 1411 C C . VAL A 1 190 ? 79.547 7.789 -16.723 1.00 19.44 190 VAL A C 1
ATOM 1412 O O . VAL A 1 190 ? 80.406 8.639 -16.965 1.00 18.95 190 VAL A O 1
ATOM 1416 N N . VAL A 1 191 ? 79.052 7.569 -15.509 1.00 17.47 191 VAL A N 1
ATOM 1417 C CA . VAL A 1 191 ? 79.508 8.303 -14.343 1.00 16.80 191 VAL A CA 1
ATOM 1418 C C . VAL A 1 191 ? 79.892 7.227 -13.337 1.00 17.76 191 VAL A C 1
ATOM 1419 O O . VAL A 1 191 ? 79.060 6.393 -12.979 1.00 16.68 191 VAL A O 1
ATOM 1431 N N . THR A 1 193 ? 82.711 6.020 -9.798 1.00 26.24 193 THR A N 1
ATOM 1432 C CA . THR A 1 193 ? 83.403 6.478 -8.595 1.00 31.33 193 THR A CA 1
ATOM 1433 C C . THR A 1 193 ? 84.810 5.892 -8.520 1.00 33.67 193 THR A C 1
ATOM 1434 O O . THR A 1 193 ? 85.218 5.122 -9.388 1.00 32.66 193 THR A O 1
ATOM 1438 N N . ASP A 1 194 ? 85.536 6.259 -7.465 1.00 37.93 194 ASP A N 1
ATOM 1439 C CA . ASP A 1 194 ? 86.897 5.774 -7.227 1.00 42.57 194 ASP A CA 1
ATOM 1440 C C . ASP A 1 194 ? 86.922 4.253 -7.137 1.00 43.23 194 ASP A C 1
ATOM 1441 O O . ASP A 1 194 ? 87.746 3.593 -7.770 1.00 45.15 194 ASP A O 1
ATOM 1446 N N . ALA A 1 195 ? 86.022 3.709 -6.321 1.00 43.76 195 ALA A N 1
ATOM 1447 C CA . ALA A 1 195 ? 85.933 2.268 -6.108 1.00 43.15 195 ALA A CA 1
ATOM 1448 C C . ALA A 1 195 ? 85.598 1.496 -7.376 1.00 42.40 195 ALA A C 1
ATOM 1449 O O . ALA A 1 195 ? 85.563 0.265 -7.370 1.00 42.67 195 ALA A O 1
ATOM 1451 N N . GLY A 1 196 ? 85.347 2.218 -8.462 1.00 40.48 196 GLY A N 1
ATOM 1452 C CA . GLY A 1 196 ? 85.022 1.558 -9.713 1.00 38.07 196 GLY A CA 1
ATOM 1453 C C . GLY A 1 196 ? 83.551 1.205 -9.800 1.00 36.33 196 GLY A C 1
ATOM 1454 O O . GLY A 1 196 ? 83.158 0.309 -10.543 1.00 36.05 196 GLY A O 1
ATOM 1455 N N . GLY A 1 197 ? 82.731 1.911 -9.032 1.00 35.89 197 GLY A N 1
ATOM 1456 C CA . GLY A 1 197 ? 81.307 1.650 -9.062 1.00 34.83 197 GLY A CA 1
ATOM 1457 C C . GLY A 1 197 ? 80.590 2.614 -9.988 1.00 33.64 197 GLY A C 1
ATOM 1458 O O . GLY A 1 197 ? 80.985 3.772 -10.108 1.00 32.70 197 GLY A O 1
ATOM 1459 N N . PHE A 1 198 ? 79.544 2.132 -10.650 1.00 30.67 198 PHE A N 1
ATOM 1460 C CA . PHE A 1 198 ? 78.760 2.960 -11.560 1.00 29.30 198 PHE A CA 1
ATOM 1461 C C . PHE A 1 198 ? 77.669 3.676 -10.791 1.00 27.91 198 PHE A C 1
ATOM 1462 O O . PHE A 1 198 ? 77.024 3.079 -9.927 1.00 28.71 198 PHE A O 1
ATOM 1470 N N . ILE A 1 199 ? 77.463 4.953 -11.087 1.00 25.38 199 ILE A N 1
ATOM 1471 C CA . ILE A 1 199 ? 76.376 5.674 -10.445 1.00 25.53 199 ILE A CA 1
ATOM 1472 C C . ILE A 1 199 ? 75.417 6.025 -11.574 1.00 23.23 199 ILE A C 1
ATOM 1473 O O . ILE A 1 199 ? 74.237 6.284 -11.349 1.00 22.43 199 ILE A O 1
ATOM 1478 N N . GLU A 1 200 ? 75.930 6.008 -12.803 1.00 23.31 200 GLU A N 1
ATOM 1479 C CA . GLU A 1 200 ? 75.106 6.319 -13.964 1.00 24.18 200 GLU A CA 1
ATOM 1480 C C . GLU A 1 200 ? 75.623 5.689 -15.252 1.00 21.64 200 GLU A C 1
ATOM 1481 O O . GLU A 1 200 ? 76.809 5.756 -15.562 1.00 20.20 200 GLU A O 1
ATOM 1487 N N . VAL A 1 201 ? 74.711 5.076 -15.994 1.00 22.44 201 VAL A N 1
ATOM 1488 C CA . VAL A 1 201 ? 75.037 4.455 -17.268 1.00 22.93 201 VAL A CA 1
ATOM 1489 C C . VAL A 1 201 ? 73.886 4.741 -18.217 1.00 23.41 201 VAL A C 1
ATOM 1490 O O . VAL A 1 201 ? 72.739 4.390 -17.935 1.00 23.80 201 VAL A O 1
ATOM 1494 N N . GLN A 1 202 ? 74.180 5.398 -19.333 1.00 23.39 202 GLN A N 1
ATOM 1495 C CA . GLN A 1 202 ? 73.136 5.697 -20.303 1.00 24.06 202 GLN A CA 1
ATOM 1496 C C . GLN A 1 202 ? 73.590 5.454 -21.733 1.00 23.71 202 GLN A C 1
ATOM 1497 O O . GLN A 1 202 ? 74.436 6.175 -22.260 1.00 20.76 202 GLN A O 1
ATOM 1503 N N . GLY A 1 203 ? 73.012 4.431 -22.350 1.00 23.54 203 GLY A N 1
ATOM 1504 C CA . GLY A 1 203 ? 73.357 4.097 -23.717 1.00 24.95 203 GLY A CA 1
ATOM 1505 C C . GLY A 1 203 ? 72.134 4.255 -24.594 1.00 23.68 203 GLY A C 1
ATOM 1506 O O . GLY A 1 203 ? 71.038 3.832 -24.219 1.00 22.20 203 GLY A O 1
ATOM 1507 N N . THR A 1 204 ? 72.314 4.872 -25.756 1.00 23.04 204 THR A N 1
ATOM 1508 C CA . THR A 1 204 ? 71.207 5.078 -26.681 1.00 23.72 204 THR A CA 1
ATOM 1509 C C . THR A 1 204 ? 71.620 4.720 -28.110 1.00 25.13 204 THR A C 1
ATOM 1510 O O . THR A 1 204 ? 72.738 5.027 -28.532 1.00 23.78 204 THR A O 1
ATOM 1514 N N . ALA A 1 205 ? 70.716 4.072 -28.845 1.00 25.52 205 ALA A N 1
ATOM 1515 C CA . ALA A 1 205 ? 70.974 3.683 -30.232 1.00 28.42 205 ALA A CA 1
ATOM 1516 C C . ALA A 1 205 ? 69.849 4.190 -31.133 1.00 31.20 205 ALA A C 1
ATOM 1517 O O . ALA A 1 205 ? 68.677 3.881 -30.913 1.00 31.20 205 ALA A O 1
ATOM 1519 N N . GLU A 1 206 ? 70.214 4.972 -32.146 1.00 33.22 206 GLU A N 1
ATOM 1520 C CA . GLU A 1 206 ? 69.245 5.544 -33.079 1.00 36.61 206 GLU A CA 1
ATOM 1521 C C . GLU A 1 206 ? 69.002 4.649 -34.291 1.00 37.29 206 GLU A C 1
ATOM 1522 O O . GLU A 1 206 ? 67.948 4.717 -34.924 1.00 39.77 206 GLU A O 1
ATOM 1528 N N . GLY A 1 207 ? 69.984 3.818 -34.616 1.00 37.84 207 GLY A N 1
ATOM 1529 C CA . GLY A 1 207 ? 69.848 2.925 -35.750 1.00 37.97 207 GLY A CA 1
ATOM 1530 C C . GLY A 1 207 ? 69.987 1.492 -35.291 1.00 37.86 207 GLY A C 1
ATOM 1531 O O . GLY A 1 207 ? 69.121 0.972 -34.589 1.00 38.92 207 GLY A O 1
ATOM 1532 N N . ALA A 1 208 ? 71.078 0.847 -35.681 1.00 38.25 208 ALA A N 1
ATOM 1533 C CA . ALA A 1 208 ? 71.307 -0.531 -35.274 1.00 37.38 208 ALA A CA 1
ATOM 1534 C C . ALA A 1 208 ? 71.393 -0.590 -33.751 1.00 36.72 208 ALA A C 1
ATOM 1535 O O . ALA A 1 208 ? 72.177 0.129 -33.131 1.00 35.19 208 ALA A O 1
ATOM 1537 N N . PRO A 1 209 ? 70.561 -1.430 -33.123 1.00 36.69 209 PRO A N 1
ATOM 1538 C CA . PRO A 1 209 ? 70.595 -1.541 -31.662 1.00 36.48 209 PRO A CA 1
ATOM 1539 C C . PRO A 1 209 ? 71.936 -2.120 -31.217 1.00 36.82 209 PRO A C 1
ATOM 1540 O O . PRO A 1 209 ? 72.509 -2.954 -31.912 1.00 35.43 209 PRO A O 1
A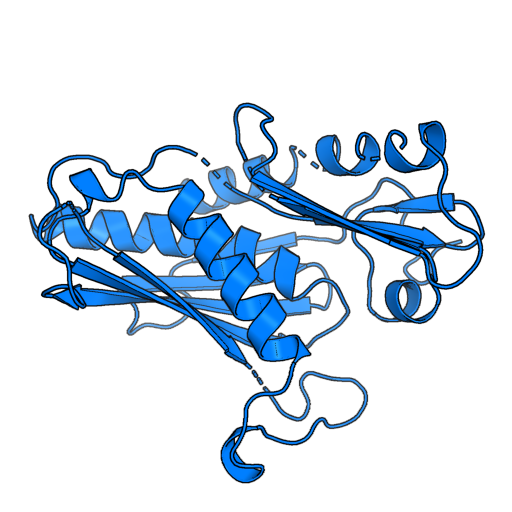TOM 1544 N N . PHE A 1 210 ? 72.449 -1.681 -30.074 1.00 36.93 210 PHE A N 1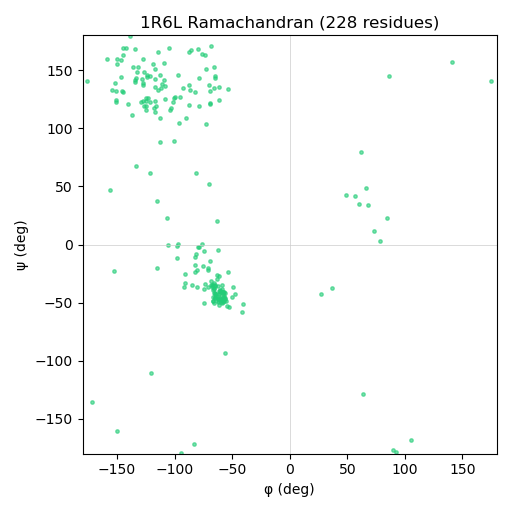
ATOM 1545 C CA . PHE A 1 210 ? 73.712 -2.233 -29.610 1.00 37.32 210 PHE A CA 1
ATOM 1546 C C . PHE A 1 210 ? 73.457 -3.508 -28.810 1.00 39.05 210 PHE A C 1
ATOM 1547 O O . PHE A 1 210 ? 72.575 -3.549 -27.949 1.00 39.07 210 PHE A O 1
ATOM 1555 N N . ARG A 1 211 ? 74.226 -4.551 -29.106 1.00 38.38 211 ARG A N 1
ATOM 1556 C CA . ARG A 1 211 ? 74.076 -5.826 -28.423 1.00 39.35 211 ARG A CA 1
ATOM 1557 C C . ARG A 1 211 ? 74.915 -5.894 -27.150 1.00 37.88 211 ARG A C 1
ATOM 1558 O O . ARG A 1 211 ? 75.790 -5.065 -26.926 1.00 38.64 211 ARG A O 1
ATOM 1566 N N . PRO A 1 212 ? 74.641 -6.883 -26.289 1.00 38.00 212 PRO A N 1
ATOM 1567 C CA . PRO A 1 212 ? 75.348 -7.087 -25.022 1.00 38.47 212 PRO A CA 1
ATOM 1568 C C . PRO A 1 212 ? 76.861 -6.896 -25.067 1.00 37.90 212 PRO A C 1
ATOM 1569 O O . PRO A 1 212 ? 77.408 -6.076 -24.326 1.00 37.95 212 PRO A O 1
ATOM 1573 N N . ALA A 1 213 ? 77.539 -7.654 -25.924 1.00 36.96 213 ALA A N 1
ATOM 1574 C CA . ALA A 1 213 ? 78.990 -7.551 -26.029 1.00 34.90 213 ALA A CA 1
ATOM 1575 C C . ALA A 1 213 ? 79.391 -6.119 -26.376 1.00 32.71 213 ALA A C 1
ATOM 1576 O O . ALA A 1 213 ? 80.367 -5.585 -25.845 1.00 33.49 213 ALA A O 1
ATOM 1578 N N . GLU A 1 214 ? 78.623 -5.511 -27.270 1.00 31.26 214 GLU A N 1
ATOM 1579 C CA . GLU A 1 214 ? 78.867 -4.148 -27.718 1.00 30.67 214 GLU A CA 1
ATOM 1580 C C . GLU A 1 214 ? 78.822 -3.197 -26.522 1.00 28.84 214 GLU A C 1
ATOM 1581 O O . GLU A 1 214 ? 79.724 -2.382 -26.323 1.00 26.97 214 GLU A O 1
ATOM 1587 N N . LEU A 1 215 ? 77.763 -3.307 -25.728 1.00 27.12 215 LEU A N 1
ATOM 1588 C CA . LEU A 1 215 ? 77.616 -2.468 -24.547 1.00 25.83 215 LEU A CA 1
ATOM 1589 C C . LEU A 1 215 ? 78.769 -2.731 -23.590 1.00 25.77 215 LEU A C 1
ATOM 1590 O O . LEU A 1 215 ? 79.386 -1.801 -23.075 1.00 23.52 215 LEU A O 1
ATOM 1595 N N . ASN A 1 216 ? 79.064 -4.005 -23.348 1.00 24.71 216 ASN A N 1
ATOM 1596 C CA . ASN A 1 216 ? 80.155 -4.338 -22.444 1.00 27.10 216 ASN A CA 1
ATOM 1597 C C . ASN A 1 216 ? 81.460 -3.744 -22.952 1.00 25.17 216 ASN A C 1
ATOM 1598 O O . ASN A 1 216 ? 82.275 -3.269 -22.172 1.00 24.69 216 ASN A O 1
ATOM 1603 N N . ALA A 1 217 ? 81.649 -3.760 -24.265 1.00 25.14 217 ALA A N 1
ATOM 1604 C CA . ALA A 1 217 ? 82.860 -3.205 -24.854 1.00 25.83 217 ALA A CA 1
ATOM 1605 C C . ALA A 1 217 ? 82.955 -1.706 -24.569 1.00 24.46 217 ALA A C 1
ATOM 1606 O O . ALA A 1 217 ? 84.017 -1.202 -24.197 1.00 22.26 217 ALA A O 1
ATOM 1616 N N . LEU A 1 219 ? 81.381 -0.103 -22.177 1.00 21.73 219 LEU A N 1
ATOM 1617 C CA . LEU A 1 219 ? 81.537 0.032 -20.737 1.00 22.66 219 LEU A CA 1
ATOM 1618 C C . LEU A 1 219 ? 82.987 -0.170 -20.308 1.00 23.93 219 LEU A C 1
ATOM 1619 O O . LEU A 1 219 ? 83.506 0.574 -19.480 1.00 25.14 219 LEU A O 1
ATOM 1624 N N . GLU A 1 220 ? 83.645 -1.174 -20.880 1.00 25.72 220 GLU A N 1
ATOM 1625 C CA . GLU A 1 220 ? 85.032 -1.460 -20.530 1.00 27.08 220 GLU A CA 1
ATOM 1626 C C . GLU A 1 220 ? 85.973 -0.331 -20.962 1.00 25.74 220 GLU A C 1
ATOM 1627 O O . GLU A 1 220 ? 86.917 0.007 -20.248 1.00 24.27 220 GLU A O 1
ATOM 1633 N N . LEU A 1 221 ? 85.708 0.257 -22.124 1.00 25.50 221 LEU A N 1
ATOM 1634 C CA . LEU A 1 221 ? 86.533 1.356 -22.615 1.00 24.68 221 LEU A CA 1
ATOM 1635 C C . LEU A 1 221 ? 86.391 2.568 -21.689 1.00 24.68 221 LEU A C 1
ATOM 1636 O O . LEU A 1 221 ? 87.376 3.228 -21.354 1.00 25.35 221 LEU A O 1
ATOM 1641 N N . ALA A 1 222 ? 85.164 2.847 -21.260 1.00 23.85 222 ALA A N 1
ATOM 1642 C CA . ALA A 1 222 ? 84.913 3.976 -20.372 1.00 24.88 222 ALA A CA 1
ATOM 1643 C C . ALA A 1 222 ? 85.641 3.829 -19.039 1.00 27.27 222 ALA A C 1
ATOM 1644 O O . ALA A 1 222 ? 86.293 4.764 -18.579 1.00 27.89 222 ALA A O 1
ATOM 1646 N N . GLN A 1 223 ? 85.525 2.660 -18.417 1.00 29.17 223 GLN A N 1
ATOM 1647 C CA . GLN A 1 223 ? 86.179 2.418 -17.137 1.00 32.88 223 GLN A CA 1
ATOM 1648 C C . GLN A 1 223 ? 87.671 2.675 -17.265 1.00 34.37 223 GLN A C 1
ATOM 1649 O O . GLN A 1 223 ? 88.274 3.330 -16.420 1.00 34.74 223 GLN A O 1
ATOM 1655 N N . GLN A 1 224 ? 88.262 2.155 -18.335 1.00 37.40 224 GLN A N 1
ATOM 1656 C CA . GLN A 1 224 ? 89.687 2.328 -18.583 1.00 38.91 224 GLN A CA 1
ATOM 1657 C C . GLN A 1 224 ? 90.080 3.801 -18.527 1.00 39.24 224 GLN A C 1
ATOM 1658 O O . GLN A 1 224 ? 90.987 4.180 -17.786 1.00 40.42 224 GLN A O 1
ATOM 1664 N N . GLY A 1 225 ? 89.387 4.632 -19.300 1.00 38.13 225 GLY A N 1
ATOM 1665 C CA . GLY A 1 225 ? 89.697 6.051 -19.319 1.00 37.40 225 GLY A CA 1
ATOM 1666 C C . GLY A 1 225 ? 89.325 6.799 -18.052 1.00 36.30 225 GLY A C 1
ATOM 1667 O O . GLY A 1 225 ? 89.836 7.885 -17.792 1.00 36.06 225 GLY A O 1
ATOM 1676 N N . GLN A 1 227 ? 90.087 6.072 -15.063 1.00 35.29 227 GLN A N 1
ATOM 1677 C CA . GLN A 1 227 ? 91.239 6.115 -14.170 1.00 35.08 227 GLN A CA 1
ATOM 1678 C C . GLN A 1 227 ? 92.105 7.348 -14.395 1.00 33.03 227 GLN A C 1
ATOM 1679 O O . GLN A 1 227 ? 92.640 7.921 -13.448 1.00 32.03 227 GLN A O 1
ATOM 1685 N N . GLU A 1 228 ? 92.244 7.758 -15.648 1.00 31.17 228 GLU A N 1
ATOM 1686 C CA . GLU A 1 228 ? 93.054 8.928 -15.952 1.00 30.15 228 GLU A CA 1
ATOM 1687 C C . GLU A 1 228 ? 92.378 10.174 -15.381 1.00 28.02 228 GLU A C 1
ATOM 1688 O O . GLU A 1 228 ? 93.047 11.085 -14.891 1.00 27.35 228 GLU A O 1
ATOM 1694 N N . LEU A 1 229 ? 91.048 10.203 -15.431 1.00 25.80 229 LEU A N 1
ATOM 1695 C CA . LEU A 1 229 ? 90.294 11.340 -14.913 1.00 23.91 229 LEU A CA 1
ATOM 1696 C C . LEU A 1 229 ? 90.443 11.505 -13.398 1.00 24.49 229 LEU A C 1
ATOM 1697 O O . LEU A 1 229 ? 90.651 12.611 -12.916 1.00 22.68 229 LEU A O 1
ATOM 1702 N N . PHE A 1 230 ? 90.344 10.411 -12.646 1.00 24.56 230 PHE A N 1
ATOM 1703 C CA . PHE A 1 230 ? 90.489 10.494 -11.194 1.00 25.73 230 PHE A CA 1
ATOM 1704 C C . PHE A 1 230 ? 91.886 10.988 -10.853 1.00 26.54 230 PHE A C 1
ATOM 1705 O O . PHE A 1 230 ? 92.083 11.726 -9.887 1.00 25.42 230 PHE A O 1
ATOM 1713 N N . GLU A 1 231 ? 92.848 10.568 -11.666 1.00 28.02 231 GLU A N 1
ATOM 1714 C CA . GLU A 1 231 ? 94.242 10.954 -11.507 1.00 29.57 231 GLU A CA 1
ATOM 1715 C C . GLU A 1 231 ? 94.373 12.471 -11.667 1.00 29.82 231 GLU A C 1
ATOM 1716 O O . GLU A 1 231 ? 94.990 13.147 -10.838 1.00 27.45 231 GLU A O 1
ATOM 1722 N N . LEU A 1 232 ? 93.781 12.999 -12.735 1.00 28.02 232 LEU A N 1
ATOM 1723 C CA . LEU A 1 232 ? 93.819 14.429 -13.006 1.00 26.43 232 LEU A CA 1
ATOM 1724 C C . LEU A 1 232 ? 93.152 15.205 -11.867 1.00 25.21 232 LEU A C 1
ATOM 1725 O O . LEU A 1 232 ? 93.654 16.247 -11.443 1.00 25.15 232 LEU A O 1
ATOM 1730 N N . GLN A 1 233 ? 92.028 14.697 -11.367 1.00 24.10 233 GLN A N 1
ATOM 1731 C CA . GLN A 1 233 ? 91.334 15.356 -10.264 1.00 23.58 233 GLN A CA 1
ATOM 1732 C C . GLN A 1 233 ? 92.215 15.426 -9.017 1.00 25.50 233 GLN A C 1
ATOM 1733 O O . GLN A 1 233 ? 92.280 16.460 -8.354 1.00 23.69 233 GLN A O 1
ATOM 1739 N N . ARG A 1 234 ? 92.877 14.319 -8.686 1.00 27.16 234 ARG A N 1
ATOM 1740 C CA . ARG A 1 234 ? 93.738 14.292 -7.504 1.00 27.72 234 ARG A CA 1
ATOM 1741 C C . ARG A 1 234 ? 94.910 15.239 -7.688 1.00 27.31 234 ARG A C 1
ATOM 1742 O O . ARG A 1 234 ? 95.243 16.011 -6.792 1.00 28.75 234 ARG A O 1
ATOM 1750 N N . ALA A 1 235 ? 95.534 15.171 -8.858 1.00 27.63 235 ALA A N 1
ATOM 1751 C CA . ALA A 1 235 ? 96.672 16.022 -9.166 1.00 28.09 235 ALA A CA 1
ATOM 1752 C C . ALA A 1 235 ? 96.290 17.489 -8.997 1.00 28.87 235 ALA A C 1
ATOM 1753 O O . ALA A 1 235 ? 97.059 18.283 -8.456 1.00 27.72 235 ALA A O 1
ATOM 1755 N N . ALA A 1 236 ? 95.093 17.841 -9.453 1.00 28.55 236 ALA A N 1
ATOM 1756 C CA . ALA A 1 236 ? 94.619 19.217 -9.354 1.00 28.43 236 ALA A CA 1
ATOM 1757 C C . ALA A 1 236 ? 94.404 19.635 -7.901 1.00 28.49 236 ALA A C 1
ATOM 1758 O O . ALA A 1 236 ? 94.708 20.765 -7.519 1.00 27.82 236 ALA A O 1
ATOM 1760 N N . LEU A 1 237 ? 93.888 18.719 -7.090 1.00 28.98 237 LEU A N 1
ATOM 1761 C CA . LEU A 1 237 ? 93.632 19.015 -5.685 1.00 31.10 237 LEU A CA 1
ATOM 1762 C C . LEU A 1 237 ? 94.899 19.043 -4.838 1.00 32.75 237 LEU A C 1
ATOM 1763 O O . LEU A 1 237 ? 94.909 19.609 -3.744 1.00 32.46 237 LEU A O 1
ATOM 1768 N N . ALA A 1 238 ? 95.969 18.441 -5.348 1.00 35.81 238 ALA A N 1
ATOM 1769 C CA . ALA A 1 238 ? 97.239 18.409 -4.628 1.00 39.82 238 ALA A CA 1
ATOM 1770 C C . ALA A 1 238 ? 98.184 19.497 -5.128 1.00 42.36 238 ALA A C 1
ATOM 1771 O O . ALA A 1 238 ? 99.298 19.643 -4.623 1.00 43.31 238 ALA A O 1
ATOM 1773 N N . GLU A 1 239 ? 97.734 20.261 -6.119 1.00 45.45 239 GLU A N 1
ATOM 1774 C CA . GLU A 1 239 ? 98.546 21.326 -6.698 1.00 48.09 239 GLU A CA 1
ATOM 1775 C C . GLU A 1 239 ? 98.428 22.624 -5.903 1.00 48.30 239 GLU A C 1
ATOM 1776 O O . GLU A 1 239 ? 97.624 22.660 -4.948 1.00 29.99 239 GLU A O 1
#

Radius of gyration: 17.72 Å; Cα contacts (8 Å, |Δi|>4): 501; chains: 1; bounding box: 36×43×49 Å

InterPro domains:
  IPR001247 Exoribonuclease, phosphorolytic domain 1 [PF01138] (11-141)
  IPR002381 Ribonuclease PH, bacterial-type [MF_00564] (15-238)
  IPR002381 Ribonuclease PH, bacterial-type [TIGR01966] (3-237)
  IPR002381 Ribonuclease PH, bacterial-type [cd11362] (11-237)
  IPR015847 Exoribonuclease, phosphorolytic domain 2 [PF03725] (159-225)
  IPR018336 Ribonuclease PH, conserved site [PS01277] (117-129)
  IPR020568 Ribosomal protein uS5 domain 2-type superfamily [SSF54211] (3-182)
  IPR027408 PNPase/RNase PH domain superfamily [G3DSA:3.30.230.70] (10-239)
  IPR036345 Exoribonuclease, PH domain 2 superfamily [SSF55666] (153-238)
  IPR050080 Ribonuclease PH [PTHR11953] (3-234)

CATH classification: 3.30.230.70

Organism: Pseudomonas aeruginosa (strain ATCC 15692 / DSM 22644 / CIP 104116 / JCM 14847 / LMG 12228 / 1C / PRS 101 / PAO1) (NCBI:txid208964)

B-factor: mean 29.99, std 11.85, range [12.01, 85.88]

Nearest PDB structures (foldseek):
  1r6l-assembly1_A  TM=1.004E+00  e=5.866E-47  Pseudomonas aeruginosa
  3b4t-assembly1_A  TM=9.702E-01  e=1.530E-30  Mycobacterium tuberculosis H37Rv
  8xie-assembly1_D  TM=8.873E-01  e=6.830E-19  Thermoplasma acidophilum DSM 1728
  3l7z-assembly1_B  TM=8.943E-01  e=3.533E-18  Saccharolobus solfataricus
  2c39-assembly2_H  TM=8.940E-01  e=7.146E-18  Saccharolobus solfataricus

Solvent-accessible surface area: 11409 Å² total

Foldseek 3Di:
DDPVPADQLDWADWAKAWCPDPDALTWIWIDRHQWTKIKGKHKFAADDDDPPFAAEFEFEEAQVLDPHGDDHCVVVVHDDPVRVVLRVVLRLQLVVQWPRRFAARMYMYMYMYINHAWADSSQRRNLRNNLRVVSSQVVCVVVVRTRDRTGNWKGKWKWFQAPNDIGTHHTNVRVVPGQWMWIWMGPVLDTSDIDIGGRPDDADDVRSVVCVSGSVVVVSVVNSVVNNVD

Secondary structure (DSSP, 8-state):
--TT---TT-PPPEEEESS-SSSSSEEEEEEETTEEEEEEEEEEES-SS-----EEEEEE--TTSSSS----HHHHTS--HHHHHHHHHHHHHHHHTB-GGGT-SEEEEEEEEEEE-SS-HHHHHHHHHHHHHHHHHHHHHHTT--SS--B-----EEEEEETTEEEES--HHHHHH-SEEEEE--TTS--S-EEEEESSSPPPHHHHH--HHHHH--HHHHHHHHHHT-